Protein AF-A0A3N5QUJ2-F1 (afdb_monomer)

Mean predicted aligned error: 8.74 Å

pLDDT: mean 70.89, std 12.8, range [41.78, 89.0]

Solvent-accessible surface area (backbone atoms only — not comparable to full-atom values): 10567 Å² total; per-residue (Å²): 134,86,57,70,63,61,50,53,56,50,54,52,34,60,76,68,74,50,72,75,65,28,32,39,37,35,41,40,32,63,37,28,50,42,21,40,53,51,49,57,57,47,56,78,76,40,79,25,37,35,36,42,44,74,93,35,32,51,89,86,62,49,68,69,56,41,51,50,49,36,22,58,57,32,74,45,88,68,77,76,56,92,43,52,41,79,44,37,40,71,60,64,76,49,67,79,82,57,82,82,39,26,31,37,42,32,22,60,82,52,45,74,81,37,80,53,64,90,75,72,62,62,60,70,22,42,36,36,39,50,45,78,37,42,86,91,72,51,70,89,60,56,57,47,66,57,52,49,60,71,33,86,57,39,43,81,62,41,81,41,85,40,55,59,73,63,31,59,66,60,42,27,70,81,52,99,68,59,73,43,32,33,38,37,37,34,31,30,84

Foldseek 3Di:
DAAPVVVVLVVLCVVVVADLQEEEEEAADCLAQLVVSVQVNVVVPWQAEEEADVVQADPPDDFVNVQVSSQVSHVHPDGRDPRYGYDYNVNVVCLVVPPRTSYYYHYNVCVVVVVPPVPSDDARHKYKHKDFDQVPDDPPCVCVLVVQVPDPQKPPWDKDKDAVVSVVSVDNPDDVRTGTIMMIIIHGD

Secondary structure (DSSP, 8-state):
---HHHHHHHHHHHHTT--TTSEEEE---TTSHHHHHHHHHHHTT-S-EEEE-GGG--TT--HHHHHHHHHHHHT--PPPPTTEEEEPTTGGG-GGGG---SEEEE-GGGGGGGTTHHHHSPSSEEEEEEEEE-TTT-TTTTTHHHHHHH-TTEEEEEEEEEPHHHHHHH-TT--TT--EEEEEEEEE-

Nearest PDB structures (foldseek):
  6y32-assembly1_B  TM=3.687E-01  e=1.030E-01  Homo sapiens
  2zpa-assembly2_B  TM=3.411E-01  e=2.686E-01  Escherichia coli K-12
  6ef2-assembly1_K  TM=2.348E-01  e=7.946E+00  Saccharomyces cerevisiae S288C

Sequence (189 aa):
MRTKLLRIITEWSQKHSLHPKKCYLLGGLPHKQPGWNVILDLSSFYKKIRLVDYNLGLPNQNRNEAEQLLQCFAGTNEPLPSNVRPLLGHELKEFDAFMNADIYIIAPNWLTLFDDIKYQFKSDCNIFIVSELIKGSNERYSGLYDSLKTNSGYDNVTLYSINPTDAAELSFYFSSIFNEVNLICAYKK

Radius of gyration: 15.77 Å; Cα contacts (8 Å, |Δi|>4): 330; chains: 1; bounding box: 40×37×36 Å

Structure (mmCIF, N/CA/C/O backbone):
data_AF-A0A3N5QUJ2-F1
#
_entry.id   AF-A0A3N5QUJ2-F1
#
loop_
_atom_site.group_PDB
_atom_site.id
_atom_site.type_symbol
_atom_site.label_atom_id
_atom_site.label_alt_id
_atom_site.label_comp_id
_atom_site.label_asym_id
_atom_site.label_entity_id
_atom_site.label_seq_id
_atom_site.pdbx_PDB_ins_code
_atom_site.Cartn_x
_atom_site.Cartn_y
_atom_site.Cartn_z
_atom_site.occupancy
_atom_site.B_iso_or_equiv
_atom_site.auth_seq_id
_atom_site.auth_comp_id
_atom_site.auth_asym_id
_atom_site.auth_atom_id
_atom_site.pdbx_PDB_model_num
ATOM 1 N N . MET A 1 1 ? 10.831 16.324 1.946 1.00 49.38 1 MET A N 1
ATOM 2 C CA . MET A 1 1 ? 9.476 16.814 2.293 1.00 49.38 1 MET A CA 1
ATOM 3 C C . MET A 1 1 ? 8.614 15.574 2.472 1.00 49.38 1 MET A C 1
ATOM 5 O O . MET A 1 1 ? 8.722 14.713 1.616 1.00 49.38 1 MET A O 1
ATOM 9 N N . ARG A 1 2 ? 7.878 15.411 3.582 1.00 59.25 2 ARG A N 1
ATOM 10 C CA . ARG A 1 2 ? 7.087 14.184 3.824 1.00 59.25 2 ARG A CA 1
ATOM 11 C C . ARG A 1 2 ? 5.855 14.158 2.915 1.00 59.25 2 ARG A C 1
ATOM 13 O O . ARG A 1 2 ? 5.179 15.179 2.805 1.00 59.25 2 ARG A O 1
ATOM 20 N N . THR A 1 3 ? 5.539 13.005 2.343 1.00 69.00 3 THR A N 1
ATOM 21 C CA . THR A 1 3 ? 4.315 12.759 1.574 1.00 69.00 3 THR A CA 1
ATOM 22 C C . THR A 1 3 ? 3.080 12.881 2.459 1.00 69.00 3 THR A C 1
ATOM 24 O O . THR A 1 3 ? 3.070 12.539 3.650 1.00 69.00 3 THR A O 1
ATOM 27 N N . LYS A 1 4 ? 1.985 13.350 1.858 1.00 71.94 4 LYS A N 1
ATOM 28 C CA . LYS A 1 4 ? 0.699 13.492 2.544 1.00 71.94 4 LYS A CA 1
ATOM 29 C C . LYS A 1 4 ? 0.120 12.144 3.003 1.00 71.94 4 LYS A C 1
ATOM 31 O O . LYS A 1 4 ? -0.543 12.108 4.039 1.00 71.94 4 LYS A O 1
ATOM 36 N N . LEU A 1 5 ? 0.431 11.041 2.303 1.00 73.31 5 LEU A N 1
ATOM 37 C CA . LEU A 1 5 ? -0.027 9.683 2.636 1.00 73.31 5 LEU A CA 1
ATOM 38 C C . LEU A 1 5 ? 0.459 9.272 4.014 1.00 73.31 5 LEU A C 1
ATOM 40 O O . LEU A 1 5 ? -0.323 8.858 4.867 1.00 73.31 5 LEU A O 1
ATOM 44 N N . LEU A 1 6 ? 1.768 9.426 4.223 1.00 73.94 6 LEU A N 1
ATOM 45 C CA . LEU A 1 6 ? 2.432 9.041 5.454 1.00 73.94 6 LEU A CA 1
ATOM 46 C C . LEU A 1 6 ? 1.837 9.801 6.637 1.00 73.94 6 LEU A C 1
ATOM 48 O O . LEU A 1 6 ? 1.613 9.212 7.695 1.00 73.94 6 LEU A O 1
ATOM 52 N N . ARG A 1 7 ? 1.539 11.093 6.450 1.00 78.00 7 ARG A N 1
ATOM 53 C CA . ARG A 1 7 ? 0.902 11.914 7.481 1.00 78.00 7 ARG A CA 1
ATOM 54 C C . ARG A 1 7 ? -0.468 11.358 7.869 1.00 78.00 7 ARG A C 1
ATOM 56 O O . ARG A 1 7 ? -0.686 11.113 9.050 1.00 78.00 7 ARG A O 1
ATOM 63 N N . ILE A 1 8 ? -1.341 11.088 6.895 1.00 76.50 8 ILE A N 1
ATOM 64 C CA . ILE A 1 8 ? -2.694 10.565 7.157 1.00 76.50 8 ILE A CA 1
ATOM 65 C C . ILE A 1 8 ? -2.634 9.188 7.837 1.00 76.50 8 ILE A C 1
ATOM 67 O O . ILE A 1 8 ? -3.316 8.968 8.837 1.00 76.50 8 ILE A O 1
ATOM 71 N N . ILE A 1 9 ? -1.780 8.282 7.344 1.00 78.12 9 ILE A N 1
ATOM 72 C CA . ILE A 1 9 ? -1.569 6.944 7.928 1.00 78.12 9 ILE A CA 1
ATOM 73 C C . ILE A 1 9 ? -1.117 7.049 9.389 1.00 78.12 9 ILE A C 1
ATOM 75 O O . ILE A 1 9 ? -1.624 6.335 10.260 1.00 78.12 9 ILE A O 1
ATOM 79 N N . THR A 1 10 ? -0.170 7.948 9.661 1.00 76.50 10 THR A N 1
ATOM 80 C CA . THR A 1 10 ? 0.396 8.145 11.001 1.00 76.50 10 THR A CA 1
ATOM 81 C C . THR A 1 10 ? -0.641 8.730 11.956 1.00 76.50 10 THR A C 1
ATOM 83 O O . THR A 1 10 ? -0.856 8.174 13.032 1.00 76.50 10 THR A O 1
ATOM 86 N N . GLU A 1 11 ? -1.318 9.809 11.554 1.00 82.75 11 GLU A N 1
ATOM 87 C CA . GLU A 1 11 ? -2.341 10.486 12.361 1.00 82.75 11 GLU A CA 1
ATOM 88 C C . GLU A 1 11 ? -3.517 9.556 12.678 1.00 82.75 11 GLU A C 1
ATOM 90 O O . GLU A 1 11 ? -3.958 9.485 13.827 1.00 82.75 11 GLU A O 1
ATOM 95 N N . TRP A 1 12 ? -3.996 8.791 11.690 1.00 84.88 12 TRP A N 1
ATOM 96 C CA . TRP A 1 12 ? -5.072 7.825 11.905 1.00 84.88 12 TRP A CA 1
ATOM 97 C C . TRP A 1 12 ? -4.645 6.712 12.870 1.00 84.88 12 TRP A C 1
ATOM 99 O O . TRP A 1 12 ? -5.346 6.442 13.845 1.00 84.88 12 TRP A O 1
ATOM 109 N N . SER A 1 13 ? -3.462 6.118 12.668 1.00 78.69 13 SER A N 1
ATOM 110 C CA . SER A 1 13 ? -2.962 5.047 13.548 1.00 78.69 13 SER A CA 1
ATOM 111 C C . SER A 1 13 ? -2.823 5.517 15.002 1.00 78.69 13 SER A C 1
ATOM 113 O O . SER A 1 13 ? -3.205 4.799 15.927 1.00 78.69 13 SER A O 1
ATOM 115 N N . GLN A 1 14 ? -2.330 6.746 15.206 1.00 81.69 14 GLN A N 1
ATOM 116 C CA . GLN A 1 14 ? -2.198 7.365 16.529 1.00 81.69 14 GLN A CA 1
ATOM 117 C C . GLN A 1 14 ? -3.557 7.641 17.179 1.00 81.69 14 GLN A C 1
ATOM 119 O O . GLN A 1 14 ? -3.756 7.294 18.343 1.00 81.69 14 GLN A O 1
ATOM 124 N N . LYS A 1 15 ? -4.506 8.217 16.430 1.00 84.62 15 LYS A N 1
ATOM 125 C CA . LYS A 1 15 ? -5.855 8.539 16.924 1.00 84.62 15 LYS A CA 1
ATOM 126 C C . LYS A 1 15 ? -6.576 7.315 17.491 1.00 84.62 15 LYS A C 1
ATOM 128 O O . LYS A 1 15 ? -7.292 7.434 18.481 1.00 84.62 15 LYS A O 1
ATOM 133 N N . HIS A 1 16 ? -6.390 6.152 16.874 1.00 80.69 16 HIS A N 1
ATOM 134 C CA . HIS A 1 16 ? -7.071 4.918 17.268 1.00 80.69 16 HIS A CA 1
ATOM 135 C C . HIS A 1 16 ? -6.256 4.045 18.238 1.00 80.69 16 HIS A C 1
ATOM 137 O O . HIS A 1 16 ? -6.689 2.945 18.566 1.00 80.69 16 HIS A O 1
ATOM 143 N N . SER A 1 17 ? -5.105 4.529 18.730 1.00 69.88 17 SER A N 1
ATOM 144 C CA . SER A 1 17 ? -4.198 3.777 19.619 1.00 69.88 17 SER A CA 1
ATOM 145 C C . SER A 1 17 ? -3.785 2.406 19.057 1.00 69.88 17 SER A C 1
ATOM 147 O O . SER A 1 17 ? -3.496 1.475 19.809 1.00 69.88 17 SER A O 1
ATOM 149 N N . LEU A 1 18 ? -3.758 2.270 17.728 1.00 70.44 18 LEU A N 1
ATOM 150 C CA . LEU A 1 18 ? -3.448 1.015 17.051 1.00 70.44 18 LEU A CA 1
ATOM 151 C C . LEU A 1 18 ? -1.938 0.903 16.854 1.00 70.44 18 LEU A C 1
ATOM 153 O O . LEU A 1 18 ? -1.280 1.834 16.383 1.00 70.44 18 LEU A O 1
ATOM 157 N N . HIS A 1 19 ? -1.366 -0.246 17.211 1.00 58.50 19 HIS A N 1
ATOM 158 C CA . HIS A 1 19 ? 0.073 -0.446 17.108 1.00 58.50 19 HIS A CA 1
ATOM 159 C C . HIS A 1 19 ? 0.462 -0.670 15.633 1.00 58.50 19 HIS A C 1
ATOM 161 O O . HIS A 1 19 ? -0.032 -1.613 15.018 1.00 58.50 19 HIS A O 1
ATOM 167 N N . PRO A 1 20 ? 1.406 0.096 15.053 1.00 57.69 20 PRO A N 1
ATOM 168 C CA . PRO A 1 20 ? 1.771 -0.004 13.631 1.00 57.69 20 PRO A CA 1
ATOM 169 C C . PRO A 1 20 ? 2.548 -1.281 13.250 1.00 57.69 20 PRO A C 1
ATOM 171 O O . PRO A 1 20 ? 3.205 -1.311 12.217 1.00 57.69 20 PRO A O 1
ATOM 174 N N . LYS A 1 21 ? 2.537 -2.336 14.080 1.00 61.19 21 LYS A N 1
ATOM 175 C CA . LYS A 1 21 ? 3.405 -3.515 13.896 1.00 61.19 21 LYS A CA 1
ATOM 176 C C . LYS A 1 21 ? 3.077 -4.326 12.645 1.00 61.19 21 LYS A C 1
ATOM 178 O O . LYS A 1 21 ? 3.948 -5.055 12.190 1.00 61.19 21 LYS A O 1
ATOM 183 N N . LYS A 1 22 ? 1.848 -4.243 12.128 1.00 71.19 22 LYS A N 1
ATOM 184 C CA . LYS A 1 22 ? 1.450 -4.870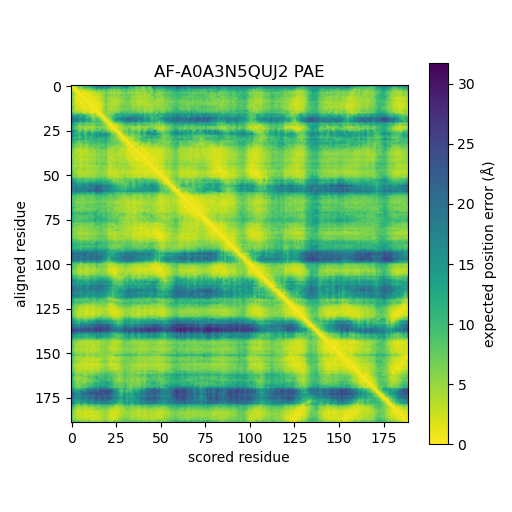 10.865 1.00 71.19 22 LYS A CA 1
ATOM 185 C C . LYS A 1 22 ? 0.509 -3.944 10.120 1.00 71.19 22 LYS A C 1
ATOM 187 O O . LYS A 1 22 ? -0.577 -3.624 10.601 1.00 71.19 22 LYS A O 1
ATOM 192 N N . CYS A 1 23 ? 0.957 -3.515 8.955 1.00 76.94 23 CYS A N 1
ATOM 193 C CA . CYS A 1 23 ? 0.266 -2.575 8.103 1.00 76.94 23 CYS A CA 1
ATOM 194 C C . CYS A 1 23 ? 0.160 -3.153 6.690 1.00 76.94 23 CYS A C 1
ATOM 196 O O . CYS A 1 23 ? 1.134 -3.671 6.143 1.00 76.94 23 CYS A O 1
ATOM 198 N N . TYR A 1 24 ? -1.013 -3.053 6.086 1.00 74.56 24 TYR A N 1
ATOM 199 C CA . TYR A 1 24 ? -1.189 -3.298 4.665 1.00 74.56 24 TYR A CA 1
ATOM 200 C C . TYR A 1 24 ? -1.557 -1.980 4.004 1.00 74.56 24 TYR A C 1
ATOM 202 O O . TYR A 1 24 ? -2.611 -1.422 4.286 1.00 74.56 24 TYR A O 1
ATOM 210 N N . LEU A 1 25 ? -0.690 -1.488 3.130 1.00 76.75 25 LEU A N 1
ATOM 211 C CA . LEU A 1 25 ? -0.984 -0.403 2.213 1.00 76.75 25 LEU A CA 1
ATOM 212 C C . LEU A 1 25 ? -1.305 -1.018 0.854 1.00 76.75 25 LEU A C 1
ATOM 214 O O . LEU A 1 25 ? -0.421 -1.481 0.137 1.00 76.75 25 LEU A O 1
ATOM 218 N N . LEU A 1 26 ? -2.587 -1.062 0.526 1.00 69.94 26 LEU A N 1
ATOM 219 C CA . LEU A 1 26 ? -3.089 -1.499 -0.762 1.00 69.94 26 LEU A CA 1
ATOM 220 C C . LEU A 1 26 ? -3.386 -0.273 -1.586 1.00 69.94 26 LEU A C 1
ATOM 222 O O . LEU A 1 26 ? -4.059 0.642 -1.125 1.00 69.94 26 LEU A O 1
ATOM 226 N N . GLY A 1 27 ? -2.902 -0.268 -2.810 1.00 62.97 27 GLY A N 1
ATOM 227 C CA . GLY A 1 27 ? -2.953 0.930 -3.613 1.00 62.97 27 GLY A CA 1
ATOM 228 C C . GLY A 1 27 ? -1.553 1.302 -4.021 1.00 62.97 27 GLY A C 1
ATOM 229 O O . GLY A 1 27 ? -0.678 1.555 -3.198 1.00 62.97 27 GLY A O 1
ATOM 230 N N . GLY A 1 28 ? -1.375 1.305 -5.330 1.00 57.66 28 GLY A N 1
ATOM 231 C CA . GLY A 1 28 ? -0.237 1.899 -5.964 1.00 57.66 28 GLY A CA 1
ATOM 232 C C . GLY A 1 28 ? 0.540 1.084 -6.993 1.00 57.66 28 GLY A C 1
ATOM 233 O O . GLY A 1 28 ? 0.487 -0.132 -7.012 1.00 57.66 28 GLY A O 1
ATOM 234 N N . LEU A 1 29 ? 1.295 1.753 -7.859 1.00 61.44 29 LEU A N 1
ATOM 235 C CA . LEU A 1 29 ? 2.363 1.176 -8.665 1.00 61.44 29 LEU A CA 1
ATOM 236 C C . LEU A 1 29 ? 3.695 1.548 -8.006 1.00 61.44 29 LEU A C 1
ATOM 238 O O . LEU A 1 29 ? 4.220 2.625 -8.296 1.00 61.44 29 LEU A O 1
ATOM 242 N N . PRO A 1 30 ? 4.245 0.722 -7.097 1.00 60.31 30 PRO A N 1
ATOM 243 C CA . PRO A 1 30 ? 5.501 1.026 -6.399 1.00 60.31 30 PRO A CA 1
ATOM 244 C C . PRO A 1 30 ? 6.665 1.308 -7.360 1.00 60.31 30 PRO A C 1
ATOM 246 O O . PRO A 1 30 ? 7.623 1.980 -6.997 1.00 60.31 30 PRO A O 1
ATOM 249 N N . HIS A 1 31 ? 6.543 0.846 -8.602 1.00 60.41 31 HIS A N 1
ATOM 250 C CA . HIS A 1 31 ? 7.465 1.094 -9.695 1.00 60.41 31 HIS A CA 1
ATOM 251 C C . HIS A 1 31 ? 7.310 2.468 -10.384 1.00 60.41 31 HIS A C 1
ATOM 253 O O . HIS A 1 31 ? 8.057 2.761 -11.301 1.00 60.41 31 HIS A O 1
ATOM 259 N N . LYS A 1 32 ? 6.356 3.331 -10.016 1.00 66.44 32 LYS A N 1
ATOM 260 C CA . LYS A 1 32 ? 6.246 4.711 -10.540 1.00 66.44 32 LYS A CA 1
ATOM 261 C C . LYS A 1 32 ? 6.893 5.703 -9.571 1.00 66.44 32 LYS A C 1
ATOM 263 O O . LYS A 1 32 ? 6.862 5.484 -8.366 1.00 66.44 32 LYS A O 1
ATOM 268 N N . GLN A 1 33 ? 7.408 6.831 -10.070 1.00 65.12 33 GLN A N 1
ATOM 269 C CA . GLN A 1 33 ? 8.141 7.822 -9.259 1.00 65.12 33 GLN A CA 1
ATOM 270 C C . GLN A 1 33 ? 7.395 8.309 -7.989 1.00 65.12 33 GLN A C 1
ATOM 272 O O . GLN A 1 33 ? 8.020 8.357 -6.929 1.00 65.12 33 GLN A O 1
ATOM 277 N N . PRO A 1 34 ? 6.074 8.597 -8.002 1.00 66.31 34 PRO A N 1
ATOM 278 C CA . PRO A 1 34 ? 5.348 8.922 -6.766 1.00 66.31 34 PRO A CA 1
ATOM 279 C C . PRO A 1 34 ? 5.327 7.757 -5.767 1.00 66.31 34 PRO A C 1
ATOM 281 O O . PRO A 1 34 ? 5.487 7.954 -4.564 1.00 66.31 34 PRO A O 1
ATOM 284 N N . GLY A 1 35 ? 5.204 6.528 -6.273 1.00 70.12 35 GLY A N 1
ATOM 285 C CA . GLY A 1 35 ? 5.279 5.321 -5.462 1.00 70.12 35 GLY A CA 1
ATOM 286 C C . GLY A 1 35 ? 6.651 5.088 -4.846 1.00 70.12 35 GLY A C 1
ATOM 287 O O . GLY A 1 35 ? 6.737 4.716 -3.678 1.00 70.12 35 GLY A O 1
ATOM 288 N N . TRP A 1 36 ? 7.714 5.398 -5.589 1.00 75.06 36 TRP A N 1
ATOM 289 C CA . TRP A 1 36 ? 9.082 5.397 -5.077 1.00 75.06 36 TRP A CA 1
ATOM 290 C C . TRP A 1 36 ? 9.245 6.351 -3.888 1.00 75.06 36 TRP A C 1
ATOM 292 O O . TRP A 1 36 ? 9.752 5.951 -2.843 1.00 75.06 36 TRP A O 1
ATOM 302 N N . ASN A 1 37 ? 8.729 7.579 -3.985 1.00 76.31 37 ASN A N 1
ATOM 303 C CA . ASN A 1 37 ? 8.787 8.545 -2.881 1.00 76.31 37 ASN A CA 1
ATOM 304 C C . ASN A 1 37 ? 8.035 8.058 -1.635 1.00 76.31 37 ASN A C 1
ATOM 306 O O . ASN A 1 37 ? 8.527 8.211 -0.518 1.00 76.31 37 ASN A O 1
ATOM 310 N N . VAL A 1 38 ? 6.872 7.422 -1.817 1.00 76.81 38 VAL A N 1
ATOM 311 C CA . VAL A 1 38 ? 6.123 6.791 -0.718 1.00 76.81 38 VAL A CA 1
ATOM 312 C C . VAL A 1 38 ? 6.943 5.672 -0.065 1.00 76.81 38 VAL A C 1
ATOM 314 O O . VAL A 1 38 ? 6.981 5.586 1.163 1.00 76.81 38 VAL A O 1
ATOM 317 N N . ILE A 1 39 ? 7.636 4.843 -0.853 1.00 80.31 39 ILE A N 1
ATOM 318 C CA . ILE A 1 39 ? 8.528 3.793 -0.333 1.00 80.31 39 ILE A CA 1
ATOM 319 C C . ILE A 1 39 ? 9.657 4.403 0.499 1.00 80.31 39 ILE A C 1
ATOM 321 O O . ILE A 1 39 ? 9.893 3.947 1.620 1.00 80.31 39 ILE A O 1
ATOM 325 N N . LEU A 1 40 ? 10.332 5.434 -0.019 1.00 81.00 40 LEU A N 1
ATOM 326 C CA . LEU A 1 40 ? 11.420 6.115 0.687 1.00 81.00 40 LEU A CA 1
ATOM 327 C C . LEU A 1 40 ? 10.937 6.707 2.016 1.00 81.00 40 LEU A C 1
ATOM 329 O O . LEU A 1 40 ? 11.546 6.471 3.061 1.00 81.00 40 LEU A O 1
ATOM 333 N N . ASP A 1 41 ? 9.801 7.394 2.005 1.00 79.62 41 ASP A N 1
ATOM 334 C CA . ASP A 1 41 ? 9.203 7.962 3.208 1.00 79.62 41 ASP A CA 1
ATOM 335 C C . ASP A 1 41 ? 8.844 6.891 4.243 1.00 79.62 41 ASP A C 1
ATOM 337 O O . ASP A 1 41 ? 9.204 7.012 5.419 1.00 79.62 41 ASP A O 1
ATOM 341 N N . LEU A 1 42 ? 8.184 5.809 3.818 1.00 81.06 42 LEU A N 1
ATOM 342 C CA . LEU A 1 42 ? 7.827 4.699 4.704 1.00 81.06 42 LEU A CA 1
ATOM 343 C C . LEU A 1 42 ? 9.072 3.990 5.251 1.00 81.06 42 LEU A C 1
ATOM 345 O O . LEU A 1 42 ? 9.066 3.560 6.407 1.00 81.06 42 LEU A O 1
ATOM 349 N N . SER A 1 43 ? 10.152 3.906 4.468 1.00 85.31 43 SER A N 1
ATOM 350 C CA . SER A 1 43 ? 11.412 3.270 4.881 1.00 85.31 43 SER A CA 1
ATOM 351 C C . SER A 1 43 ? 12.086 3.979 6.056 1.00 85.31 43 SER A C 1
ATOM 353 O O . SER A 1 43 ? 12.813 3.344 6.817 1.00 85.31 43 SER A O 1
ATOM 355 N N . SER A 1 44 ? 11.792 5.265 6.268 1.00 83.31 44 SER A N 1
ATOM 356 C CA . SER A 1 44 ? 12.263 6.001 7.446 1.00 83.31 44 SER A CA 1
ATOM 357 C C . SER A 1 44 ? 11.522 5.626 8.740 1.00 83.31 44 SER A C 1
ATOM 359 O O . SER A 1 44 ? 11.995 5.938 9.833 1.00 83.31 44 SER A O 1
ATOM 361 N N . PHE A 1 45 ? 10.367 4.959 8.632 1.00 77.75 45 PHE A N 1
ATOM 362 C CA . PHE A 1 45 ? 9.447 4.717 9.747 1.00 77.75 45 PHE A CA 1
ATOM 363 C C . PHE A 1 45 ? 9.276 3.231 10.085 1.00 77.75 45 PHE A C 1
ATOM 365 O O . PHE A 1 45 ? 9.137 2.864 11.252 1.00 77.75 45 PHE A O 1
ATOM 372 N N . TYR A 1 46 ? 9.310 2.367 9.071 1.00 82.50 46 TYR A N 1
ATOM 373 C CA . TYR A 1 46 ? 9.120 0.927 9.214 1.00 82.50 46 TYR A CA 1
ATOM 374 C C . TYR A 1 46 ? 10.452 0.187 9.076 1.00 82.50 46 TYR A C 1
ATOM 376 O O . TYR A 1 46 ? 11.247 0.470 8.183 1.00 82.50 46 TYR A O 1
ATOM 384 N N . LYS A 1 47 ? 10.714 -0.802 9.938 1.00 84.81 47 LYS A N 1
ATOM 385 C CA . LYS A 1 47 ? 11.981 -1.556 9.932 1.00 84.81 47 LYS A CA 1
ATOM 386 C C . LYS A 1 47 ? 11.994 -2.671 8.893 1.00 84.81 47 LYS A C 1
ATOM 388 O O . LYS A 1 47 ? 13.071 -3.135 8.526 1.00 84.81 47 LYS A O 1
ATOM 393 N N . LYS A 1 48 ? 10.823 -3.138 8.450 1.00 86.31 48 LYS A N 1
ATOM 394 C CA . LYS A 1 48 ? 10.684 -4.193 7.436 1.00 86.31 48 LYS A CA 1
ATOM 395 C C . LYS A 1 48 ? 9.526 -3.893 6.488 1.00 86.31 48 LYS A C 1
ATOM 397 O O . LYS A 1 48 ? 8.365 -4.033 6.868 1.00 86.31 48 LYS A O 1
ATOM 402 N N . ILE A 1 49 ? 9.854 -3.549 5.246 1.00 85.19 49 ILE A N 1
ATOM 403 C CA . ILE A 1 49 ? 8.900 -3.241 4.173 1.00 85.19 49 ILE A CA 1
ATOM 404 C C . ILE A 1 49 ? 8.936 -4.351 3.122 1.00 85.19 49 ILE A C 1
ATOM 406 O O . 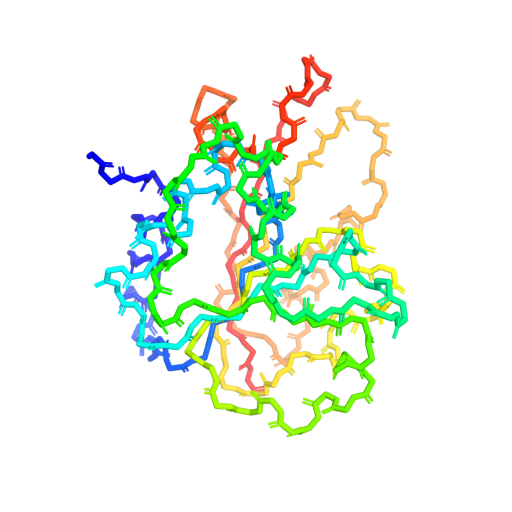ILE A 1 49 ? 10.013 -4.829 2.742 1.00 85.19 49 ILE A O 1
ATOM 410 N N . ARG A 1 50 ? 7.763 -4.778 2.649 1.00 84.19 50 ARG A N 1
ATOM 411 C CA . ARG A 1 50 ? 7.624 -5.720 1.530 1.00 84.19 50 ARG A CA 1
ATOM 412 C C . ARG A 1 50 ? 6.819 -5.098 0.402 1.00 84.19 50 ARG A C 1
ATOM 414 O O . ARG A 1 50 ? 5.725 -4.599 0.644 1.00 84.19 50 ARG A O 1
ATOM 421 N N . LEU A 1 51 ? 7.366 -5.135 -0.809 1.00 82.06 51 LEU A N 1
ATOM 422 C CA . LEU A 1 51 ? 6.692 -4.647 -2.013 1.00 82.06 51 LEU A CA 1
ATOM 423 C C . LEU A 1 51 ? 6.117 -5.836 -2.775 1.00 82.06 51 LEU A C 1
ATOM 425 O O . LEU A 1 51 ? 6.844 -6.784 -3.061 1.00 82.06 51 LEU A O 1
ATOM 429 N N . VAL A 1 52 ? 4.833 -5.782 -3.105 1.00 77.56 52 VAL A N 1
ATOM 430 C CA . VAL A 1 52 ? 4.140 -6.800 -3.900 1.00 77.56 52 VAL A CA 1
ATOM 431 C C . VAL A 1 52 ? 3.668 -6.145 -5.188 1.00 77.56 52 VAL A C 1
ATOM 433 O O . VAL A 1 52 ? 2.735 -5.344 -5.173 1.00 77.56 52 VAL A O 1
ATOM 436 N N . ASP A 1 53 ? 4.331 -6.466 -6.297 1.00 74.44 53 ASP A N 1
ATOM 437 C CA . ASP A 1 53 ? 4.043 -5.903 -7.616 1.00 74.44 53 ASP A CA 1
ATOM 438 C C . ASP A 1 53 ? 4.129 -6.992 -8.688 1.00 74.44 53 ASP A C 1
ATOM 440 O O . ASP A 1 53 ? 4.995 -7.863 -8.657 1.00 74.44 53 ASP A O 1
ATOM 444 N N . TYR A 1 54 ? 3.171 -6.993 -9.615 1.00 64.94 54 TYR A N 1
ATOM 445 C CA . TYR A 1 54 ? 2.989 -8.070 -10.592 1.00 64.94 54 TYR A CA 1
ATOM 446 C C . TYR A 1 54 ? 4.131 -8.089 -11.600 1.00 64.94 54 TYR A C 1
ATOM 448 O O . TYR A 1 54 ? 4.531 -9.152 -12.070 1.00 64.94 54 TYR A O 1
ATOM 456 N N . ASN A 1 55 ? 4.716 -6.919 -11.864 1.00 65.56 55 ASN A N 1
ATOM 457 C CA . ASN A 1 55 ? 5.872 -6.784 -12.744 1.00 65.56 55 ASN A CA 1
ATOM 458 C C . ASN A 1 55 ? 7.147 -7.409 -12.151 1.00 65.56 55 ASN A C 1
ATOM 460 O O . ASN A 1 55 ? 8.140 -7.549 -12.858 1.00 65.56 55 ASN A O 1
ATOM 464 N N . LEU A 1 56 ? 7.121 -7.805 -10.873 1.00 65.25 56 LEU A N 1
ATOM 465 C CA . LEU A 1 56 ? 8.205 -8.516 -10.180 1.00 65.25 56 LEU A CA 1
ATOM 466 C C . LEU A 1 56 ? 7.937 -10.034 -10.118 1.00 65.25 56 LEU A C 1
ATOM 468 O O . LEU A 1 56 ? 8.610 -10.787 -9.415 1.00 65.25 56 LEU A O 1
ATOM 472 N N . GLY A 1 57 ? 6.901 -10.480 -10.835 1.00 55.69 57 GLY A N 1
ATOM 473 C CA . GLY A 1 57 ? 6.330 -11.817 -10.785 1.00 55.69 57 GLY A CA 1
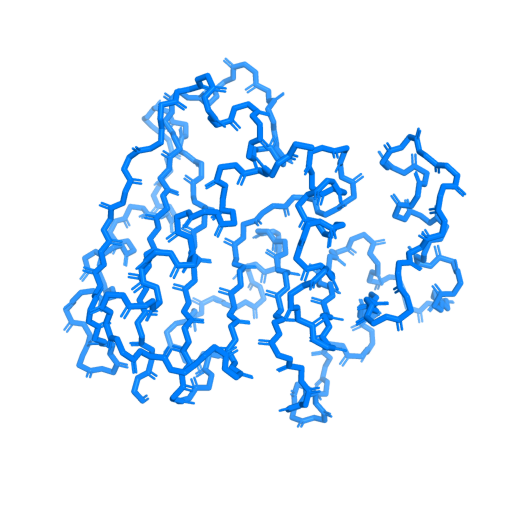ATOM 474 C C . GLY A 1 57 ? 6.939 -12.842 -11.740 1.00 55.69 57 GLY A C 1
ATOM 475 O O . GLY A 1 57 ? 6.417 -13.956 -11.817 1.00 55.69 57 GLY A O 1
ATOM 476 N N . LEU A 1 58 ? 7.985 -12.500 -12.500 1.00 63.59 58 LEU A N 1
ATOM 477 C CA . LEU A 1 58 ? 8.479 -13.397 -13.543 1.00 63.59 58 LEU A CA 1
ATOM 478 C C . LEU A 1 58 ? 9.152 -14.640 -12.916 1.00 63.59 58 LEU A C 1
ATOM 480 O O . LEU A 1 58 ? 9.971 -14.498 -12.009 1.00 63.59 58 LEU A O 1
ATOM 484 N N . PRO A 1 59 ? 8.845 -15.869 -13.384 1.00 55.47 59 PRO A N 1
ATOM 485 C CA . PRO A 1 59 ? 9.268 -17.115 -12.730 1.00 55.47 5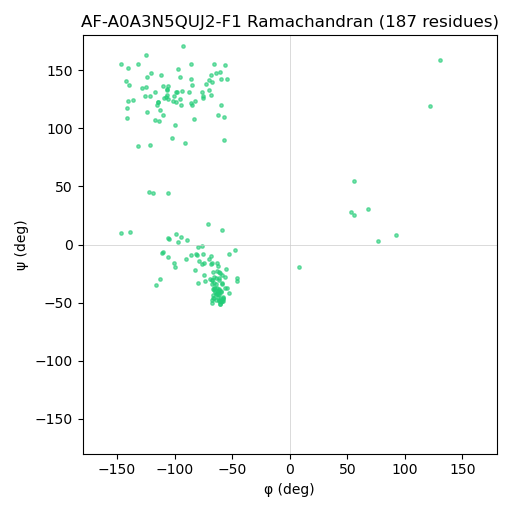9 PRO A CA 1
ATOM 486 C C . PRO A 1 59 ? 10.781 -17.273 -12.517 1.00 55.47 59 PRO A C 1
ATOM 488 O O . PRO A 1 59 ? 11.190 -17.945 -11.577 1.00 55.47 59 PRO A O 1
ATOM 491 N N . ASN A 1 60 ? 11.596 -16.644 -13.367 1.00 62.59 60 ASN A N 1
ATOM 492 C CA . ASN A 1 60 ? 13.059 -16.750 -13.349 1.00 62.59 60 ASN A CA 1
ATOM 493 C C . ASN A 1 60 ? 13.756 -15.507 -12.781 1.00 62.59 60 ASN A C 1
ATOM 495 O O . ASN A 1 60 ? 14.979 -15.422 -12.825 1.00 62.59 60 ASN A O 1
ATOM 499 N N . GLN A 1 61 ? 12.989 -14.536 -12.292 1.00 73.19 61 GLN A N 1
ATOM 500 C CA . GLN A 1 61 ? 13.526 -13.267 -11.834 1.00 73.19 61 GLN A CA 1
ATOM 501 C C . GLN A 1 61 ? 14.180 -13.429 -10.465 1.00 73.19 61 GLN A C 1
ATOM 503 O O . GLN A 1 61 ? 13.576 -13.988 -9.545 1.00 73.19 61 GLN A O 1
ATOM 508 N N . ASN A 1 62 ? 15.403 -12.927 -10.317 1.00 81.81 62 ASN A N 1
ATOM 509 C CA . ASN A 1 62 ? 16.055 -12.822 -9.015 1.00 81.81 62 ASN A CA 1
ATOM 510 C C . ASN A 1 62 ? 15.802 -11.446 -8.373 1.00 81.81 62 ASN A C 1
ATOM 512 O O . ASN A 1 62 ? 15.259 -10.526 -8.984 1.00 81.81 62 ASN A O 1
ATOM 516 N N . ARG A 1 63 ? 16.185 -11.293 -7.101 1.00 79.94 63 ARG A N 1
ATOM 517 C CA . ARG A 1 63 ? 15.914 -10.050 -6.360 1.00 79.94 63 ARG A CA 1
ATOM 518 C C . ARG A 1 63 ? 16.616 -8.838 -6.960 1.00 79.94 63 ARG A C 1
ATOM 520 O O . ARG A 1 63 ? 15.983 -7.800 -7.071 1.00 79.94 63 ARG A O 1
ATOM 527 N N . ASN A 1 64 ? 17.870 -8.973 -7.386 1.00 83.69 64 ASN A N 1
ATOM 528 C CA . ASN A 1 64 ? 18.612 -7.858 -7.976 1.00 83.69 64 ASN A CA 1
ATOM 529 C C . ASN A 1 64 ? 17.920 -7.363 -9.254 1.00 83.69 64 ASN A C 1
ATOM 531 O O . ASN A 1 64 ? 17.808 -6.161 -9.468 1.00 83.69 64 ASN A O 1
ATOM 535 N N . GLU A 1 65 ? 17.394 -8.279 -10.068 1.00 83.69 65 GLU A N 1
ATOM 536 C CA . GLU A 1 65 ? 16.618 -7.940 -11.266 1.00 83.69 65 GLU A CA 1
ATOM 537 C C . GLU A 1 65 ? 15.292 -7.251 -10.919 1.00 83.69 65 GLU A C 1
ATOM 539 O O . GLU A 1 65 ? 14.881 -6.318 -11.602 1.00 83.69 65 GLU A O 1
ATOM 544 N N . ALA A 1 66 ? 14.614 -7.671 -9.846 1.00 81.44 66 ALA A N 1
ATOM 545 C CA . ALA A 1 66 ? 13.417 -6.991 -9.346 1.00 81.44 66 ALA A CA 1
ATOM 546 C C . ALA A 1 66 ? 13.701 -5.573 -8.841 1.00 81.44 66 ALA A C 1
ATOM 548 O O . ALA A 1 66 ? 12.933 -4.655 -9.129 1.00 81.44 66 ALA A O 1
ATOM 549 N N . GLU A 1 67 ? 14.813 -5.373 -8.137 1.00 82.94 67 GLU A N 1
ATOM 550 C CA . GLU A 1 67 ? 15.245 -4.049 -7.686 1.00 82.94 67 GLU A CA 1
ATOM 551 C C . GLU A 1 67 ? 15.603 -3.141 -8.865 1.00 82.94 67 GLU A C 1
ATOM 553 O O . GLU A 1 67 ? 15.114 -2.014 -8.937 1.00 82.94 67 GLU A O 1
ATOM 558 N N . GLN A 1 68 ? 16.365 -3.649 -9.836 1.00 82.06 68 GLN A N 1
ATOM 559 C CA . GLN A 1 68 ? 16.707 -2.913 -11.056 1.00 82.06 68 GLN A CA 1
ATOM 560 C C . GLN A 1 68 ? 15.471 -2.542 -11.877 1.00 82.06 68 GLN A C 1
ATOM 562 O O . GLN A 1 68 ? 15.397 -1.441 -12.419 1.00 82.06 68 GLN A O 1
ATOM 567 N N . LEU A 1 69 ? 14.476 -3.429 -11.955 1.00 78.69 69 LEU A N 1
ATOM 568 C CA . LEU A 1 69 ? 13.219 -3.128 -12.635 1.00 78.69 69 LEU A CA 1
ATOM 569 C C . LEU A 1 69 ? 12.434 -2.034 -11.907 1.00 78.69 69 LEU A C 1
ATOM 571 O O . LEU A 1 69 ? 11.967 -1.100 -12.556 1.00 78.69 69 LEU A O 1
ATOM 575 N N . LEU A 1 70 ? 12.341 -2.092 -10.574 1.00 77.69 70 LEU A N 1
ATOM 576 C CA . LEU A 1 70 ? 11.717 -1.030 -9.776 1.00 77.69 70 LEU A CA 1
ATOM 577 C C . LEU A 1 70 ? 12.390 0.329 -10.000 1.00 77.69 70 LEU A C 1
ATOM 579 O O . LEU A 1 70 ? 11.699 1.315 -10.244 1.00 77.69 70 LEU A O 1
ATOM 583 N N . GLN A 1 71 ? 13.721 0.363 -9.965 1.00 77.25 71 GLN A N 1
ATOM 584 C CA . GLN A 1 71 ? 14.530 1.553 -10.237 1.00 77.25 71 GLN A CA 1
ATOM 585 C C . GLN A 1 71 ? 14.296 2.102 -11.648 1.00 77.25 71 GLN A C 1
ATOM 587 O O . GLN A 1 71 ? 14.001 3.286 -11.823 1.00 77.25 71 GLN A O 1
ATOM 592 N N . CYS A 1 72 ? 14.360 1.222 -12.652 1.00 77.06 72 CYS A N 1
ATOM 593 C CA . CYS A 1 72 ? 14.164 1.565 -14.056 1.00 77.06 72 CYS A CA 1
ATOM 594 C C . CYS A 1 72 ? 12.788 2.194 -14.289 1.00 77.06 72 CYS A C 1
ATOM 596 O O . CYS A 1 72 ? 12.684 3.266 -14.887 1.00 77.06 72 CYS A O 1
ATOM 598 N N . PHE A 1 73 ? 11.731 1.575 -13.764 1.00 71.62 73 PHE A N 1
ATOM 599 C CA . PHE A 1 73 ? 10.379 2.106 -13.888 1.00 71.62 73 PHE A CA 1
ATOM 600 C C . PHE A 1 73 ? 10.178 3.417 -13.117 1.00 71.62 73 PHE A C 1
ATOM 602 O O . PHE A 1 73 ? 9.428 4.285 -13.575 1.00 71.62 73 PHE A O 1
ATOM 609 N N . ALA A 1 74 ? 10.853 3.577 -11.975 1.00 70.69 74 ALA A N 1
ATOM 610 C CA . ALA A 1 74 ? 10.816 4.802 -11.187 1.00 70.69 74 ALA A CA 1
ATOM 611 C C . ALA A 1 74 ? 11.654 5.933 -11.812 1.00 70.69 74 ALA A C 1
ATOM 613 O O . ALA A 1 74 ? 11.562 7.073 -11.356 1.00 70.69 74 ALA A O 1
ATOM 614 N N . GLY A 1 75 ? 12.437 5.643 -12.859 1.00 75.88 75 GLY A N 1
ATOM 615 C CA . GLY A 1 75 ? 13.311 6.613 -13.516 1.00 75.88 75 GLY A CA 1
ATOM 616 C C . GLY A 1 75 ? 14.470 7.062 -12.625 1.00 75.88 75 GLY A C 1
ATOM 617 O O . GLY A 1 75 ? 14.904 8.208 -12.719 1.00 75.88 75 GLY A O 1
ATOM 618 N N . THR A 1 76 ? 14.943 6.186 -11.735 1.00 77.38 76 THR A N 1
ATOM 619 C CA . THR A 1 76 ? 16.003 6.479 -10.763 1.00 77.38 76 THR A CA 1
ATOM 620 C C . THR A 1 76 ? 17.074 5.393 -10.767 1.00 77.38 76 THR A C 1
ATOM 622 O O . THR A 1 76 ? 16.805 4.249 -11.114 1.00 77.38 76 THR A O 1
ATOM 625 N N . ASN A 1 77 ? 18.287 5.753 -10.349 1.00 80.00 77 ASN A N 1
ATOM 626 C CA . ASN A 1 77 ? 19.384 4.813 -10.095 1.00 80.00 77 ASN A CA 1
ATOM 627 C C . ASN A 1 77 ? 19.629 4.611 -8.590 1.00 80.00 77 ASN A C 1
ATOM 629 O O . ASN A 1 77 ? 20.605 3.971 -8.197 1.00 80.00 77 ASN A O 1
ATOM 633 N N . GLU A 1 78 ? 18.787 5.196 -7.736 1.00 83.12 78 GLU A N 1
ATOM 634 C CA . GLU A 1 78 ? 18.928 5.077 -6.288 1.00 83.12 78 GLU A CA 1
ATOM 635 C C . GLU A 1 78 ? 18.630 3.641 -5.834 1.00 83.12 78 GLU A C 1
ATOM 637 O O . GLU A 1 78 ? 17.592 3.089 -6.209 1.00 83.12 78 GLU A O 1
ATOM 642 N N . PRO A 1 79 ? 19.509 2.999 -5.041 1.00 83.69 79 PRO A N 1
ATOM 643 C CA . PRO A 1 79 ? 19.231 1.685 -4.469 1.00 83.69 79 PRO A CA 1
ATOM 644 C C . PRO A 1 79 ? 17.993 1.728 -3.579 1.00 83.69 79 PRO A C 1
ATOM 646 O O . PRO A 1 79 ? 17.723 2.732 -2.916 1.00 83.69 79 PRO A O 1
ATOM 649 N N . LEU A 1 80 ? 17.263 0.611 -3.523 1.00 84.62 80 LEU A N 1
ATOM 650 C CA . LEU A 1 80 ? 16.232 0.462 -2.507 1.00 84.62 80 LEU A CA 1
ATOM 651 C C . LEU A 1 80 ? 16.867 0.554 -1.110 1.00 84.62 80 LEU A C 1
ATOM 653 O O . LEU A 1 80 ? 17.961 0.026 -0.885 1.00 84.62 80 LEU A O 1
ATOM 657 N N . PRO A 1 81 ? 16.177 1.181 -0.144 1.00 88.56 81 PRO A N 1
ATOM 658 C CA . PRO A 1 81 ? 16.576 1.110 1.253 1.00 88.56 81 PRO A CA 1
ATOM 659 C C . PRO A 1 81 ? 16.701 -0.349 1.718 1.00 88.56 81 PRO A C 1
ATOM 661 O O . PRO A 1 81 ? 15.882 -1.192 1.363 1.00 88.56 81 PRO A O 1
ATOM 664 N N . SER A 1 82 ? 17.691 -0.657 2.559 1.00 88.00 82 SER A N 1
ATOM 665 C CA . SER A 1 82 ? 18.015 -2.039 2.970 1.00 88.00 82 SER A CA 1
ATOM 666 C C . SER A 1 82 ? 16.899 -2.764 3.739 1.00 88.00 82 SER A C 1
ATOM 668 O O . SER A 1 82 ? 16.893 -3.991 3.850 1.00 88.00 82 SER A O 1
ATOM 670 N N . ASN A 1 83 ? 15.946 -2.012 4.287 1.00 86.12 83 ASN A N 1
ATOM 671 C CA . ASN A 1 83 ? 14.743 -2.510 4.948 1.00 86.12 83 ASN A CA 1
ATOM 672 C C . ASN A 1 83 ? 13.574 -2.784 3.988 1.00 86.12 83 ASN A C 1
ATOM 674 O O . ASN A 1 83 ? 12.569 -3.366 4.414 1.00 86.12 83 ASN A O 1
ATOM 678 N N . VAL A 1 84 ? 13.687 -2.383 2.723 1.00 86.31 84 VAL A N 1
ATOM 679 C CA . VAL A 1 84 ? 12.695 -2.601 1.672 1.00 86.31 84 VAL A CA 1
ATOM 680 C C . VAL A 1 84 ? 13.101 -3.813 0.850 1.00 86.31 84 VAL A C 1
ATOM 682 O O . VAL A 1 84 ? 14.244 -3.941 0.432 1.00 86.31 84 VAL A O 1
ATOM 685 N N . ARG A 1 85 ? 12.154 -4.724 0.619 1.00 85.62 85 ARG A N 1
ATOM 686 C CA . ARG A 1 85 ? 12.389 -5.900 -0.220 1.00 85.62 85 ARG A CA 1
ATOM 687 C C . ARG A 1 85 ? 11.214 -6.144 -1.167 1.00 85.62 85 ARG A C 1
ATOM 689 O O . ARG A 1 85 ? 10.095 -6.316 -0.669 1.00 85.62 85 ARG A O 1
ATOM 696 N N . PRO A 1 86 ? 11.442 -6.215 -2.488 1.00 83.75 86 PRO A N 1
ATOM 697 C CA . PRO A 1 86 ? 10.440 -6.723 -3.413 1.00 83.75 86 PRO A CA 1
ATOM 698 C C . PRO A 1 86 ? 10.198 -8.217 -3.194 1.00 83.75 86 PRO A C 1
ATOM 700 O O . PRO A 1 86 ? 11.139 -8.972 -2.938 1.00 83.75 86 PRO A O 1
ATOM 703 N N . LEU A 1 87 ? 8.933 -8.626 -3.272 1.00 78.38 87 LEU A N 1
ATOM 704 C CA . LEU A 1 87 ? 8.528 -10.026 -3.292 1.00 78.38 87 LEU A CA 1
ATOM 705 C C . LEU A 1 87 ? 8.383 -10.498 -4.735 1.00 78.38 87 LEU A C 1
ATOM 707 O O . LEU A 1 87 ? 7.745 -9.839 -5.557 1.00 78.38 87 LEU A O 1
ATOM 711 N N . LEU A 1 88 ? 8.982 -11.650 -5.014 1.00 76.38 88 LEU A N 1
ATOM 712 C CA . LEU A 1 88 ? 8.973 -12.276 -6.330 1.00 76.38 88 LEU A CA 1
ATOM 713 C C . LEU A 1 88 ? 7.718 -13.137 -6.511 1.00 76.38 88 LEU A C 1
ATOM 715 O O . LEU A 1 88 ? 7.147 -13.651 -5.550 1.00 76.38 88 LEU A O 1
ATOM 719 N N . GLY A 1 89 ? 7.310 -13.361 -7.759 1.00 70.06 89 GLY A N 1
ATOM 720 C CA . GLY A 1 89 ? 6.085 -14.114 -8.080 1.00 70.06 89 GLY A CA 1
ATOM 721 C C . GLY A 1 89 ? 6.013 -15.511 -7.458 1.00 70.06 89 GLY A C 1
ATOM 722 O O . GLY A 1 89 ? 4.951 -15.940 -7.011 1.00 70.06 89 GLY A O 1
ATOM 723 N N . HIS A 1 90 ? 7.146 -16.212 -7.386 1.00 71.06 90 HIS A N 1
ATOM 724 C CA . HIS A 1 90 ? 7.231 -17.526 -6.744 1.00 71.06 90 HIS A CA 1
ATOM 725 C C . HIS A 1 90 ? 7.172 -17.445 -5.214 1.00 71.06 90 HIS A C 1
ATOM 727 O O . HIS A 1 90 ? 6.623 -18.344 -4.585 1.00 71.06 90 HIS A O 1
ATOM 733 N N . GLU A 1 91 ? 7.672 -16.357 -4.621 1.00 70.75 91 GLU A N 1
ATOM 734 C CA . GLU A 1 91 ? 7.599 -16.115 -3.178 1.00 70.75 91 GLU A CA 1
ATOM 735 C C . GLU A 1 91 ? 6.140 -15.878 -2.749 1.00 70.75 91 GLU A C 1
ATOM 737 O O . GLU A 1 91 ? 5.740 -16.279 -1.666 1.00 70.75 91 GLU A O 1
ATOM 742 N N . LEU A 1 92 ? 5.288 -15.323 -3.613 1.00 65.25 92 LEU A N 1
ATOM 743 C CA . LEU A 1 92 ? 3.903 -14.982 -3.256 1.00 65.25 92 LEU A CA 1
ATOM 744 C C . LEU A 1 92 ? 2.991 -16.195 -3.004 1.00 65.25 92 LEU A C 1
ATOM 746 O O . LEU A 1 92 ? 1.949 -16.045 -2.368 1.00 65.25 92 LEU A O 1
ATOM 750 N N . LYS A 1 93 ? 3.386 -17.399 -3.440 1.00 60.31 93 LYS A N 1
ATOM 751 C CA . LYS A 1 93 ? 2.629 -18.641 -3.198 1.00 60.31 93 LYS A CA 1
ATOM 752 C C . LYS A 1 93 ? 2.766 -19.177 -1.770 1.00 60.31 93 LYS A C 1
ATOM 754 O O . LYS A 1 93 ? 1.940 -19.979 -1.350 1.00 60.31 93 LYS A O 1
ATOM 759 N N . GLU A 1 94 ? 3.764 -18.726 -1.014 1.00 59.41 94 GLU A N 1
ATOM 760 C CA . GLU A 1 94 ? 4.057 -19.215 0.339 1.00 59.41 94 GLU A CA 1
ATOM 761 C C . GLU A 1 94 ? 3.631 -18.204 1.417 1.00 59.41 94 GLU A C 1
ATOM 763 O O . GLU A 1 94 ? 4.387 -17.917 2.340 1.00 59.41 94 GLU A O 1
ATOM 768 N N . PHE A 1 95 ? 2.434 -17.616 1.294 1.00 52.56 95 PHE A N 1
ATOM 769 C CA . PHE A 1 95 ? 1.957 -16.447 2.062 1.00 52.56 95 PHE A CA 1
ATOM 770 C C . PHE A 1 95 ? 2.206 -16.499 3.594 1.00 52.56 95 PHE A C 1
ATOM 772 O O . PHE A 1 95 ? 2.424 -15.466 4.244 1.00 52.56 95 PHE A O 1
ATOM 779 N N . ASP A 1 96 ? 2.261 -17.698 4.174 1.00 46.41 96 ASP A N 1
ATOM 780 C CA . ASP A 1 96 ? 2.531 -17.936 5.596 1.00 46.41 96 ASP A CA 1
ATOM 781 C C . ASP A 1 96 ? 3.998 -17.735 6.020 1.00 46.41 96 ASP A C 1
ATOM 783 O O . ASP A 1 96 ? 4.252 -17.324 7.157 1.00 46.41 96 ASP A O 1
ATOM 787 N N . ALA A 1 97 ? 4.976 -17.885 5.120 1.00 43.03 97 ALA A N 1
ATOM 788 C CA . ALA A 1 97 ? 6.396 -17.651 5.420 1.00 43.03 97 ALA A CA 1
ATOM 789 C C . ALA A 1 97 ? 6.732 -16.158 5.645 1.00 43.03 97 ALA A C 1
ATOM 791 O O . ALA A 1 97 ? 7.800 -15.808 6.154 1.00 43.03 97 ALA A O 1
ATOM 792 N N . PHE A 1 98 ? 5.807 -15.251 5.310 1.00 53.66 98 PHE A N 1
ATOM 793 C CA . PHE A 1 98 ? 6.063 -13.810 5.218 1.00 53.66 98 PHE A CA 1
ATOM 794 C C . PHE A 1 98 ? 5.665 -13.002 6.459 1.00 53.66 98 PHE A C 1
ATOM 796 O O . PHE A 1 98 ? 5.884 -11.799 6.489 1.00 53.66 98 PHE A O 1
ATOM 803 N N . MET A 1 99 ? 5.165 -13.631 7.530 1.00 54.41 99 MET A N 1
ATOM 804 C CA . MET A 1 99 ? 4.608 -13.025 8.768 1.00 54.41 99 MET A CA 1
ATOM 805 C C . MET A 1 99 ? 5.407 -11.903 9.481 1.00 54.41 99 MET A C 1
ATOM 807 O O . MET A 1 99 ? 4.899 -11.348 10.456 1.00 54.41 99 MET A O 1
ATOM 811 N N . ASN A 1 100 ? 6.618 -11.555 9.045 1.00 67.06 100 ASN A N 1
ATOM 812 C CA . ASN A 1 100 ? 7.557 -10.683 9.750 1.00 67.06 100 ASN A CA 1
ATOM 813 C C . ASN A 1 100 ? 7.905 -9.402 8.966 1.00 67.06 100 ASN A C 1
ATOM 815 O O . ASN A 1 100 ? 9.079 -9.044 8.864 1.00 67.06 100 ASN A O 1
ATOM 819 N N . ALA A 1 101 ? 6.908 -8.743 8.375 1.00 76.38 101 ALA A N 1
ATOM 820 C CA . ALA A 1 101 ? 7.038 -7.384 7.851 1.00 76.38 101 ALA A CA 1
ATOM 821 C C . ALA A 1 101 ? 6.199 -6.429 8.700 1.00 76.38 101 ALA A C 1
ATOM 823 O O . ALA A 1 101 ? 5.127 -6.815 9.169 1.00 76.38 101 ALA A O 1
ATOM 824 N N . ASP A 1 102 ? 6.683 -5.201 8.867 1.00 78.44 102 ASP A N 1
ATOM 825 C CA . ASP A 1 102 ? 5.923 -4.165 9.559 1.00 78.44 102 ASP A CA 1
ATOM 826 C C . ASP A 1 102 ? 4.880 -3.551 8.614 1.00 78.44 102 ASP A C 1
ATOM 828 O O . ASP A 1 102 ? 3.780 -3.203 9.038 1.00 78.44 102 ASP A O 1
ATOM 832 N N . ILE A 1 103 ? 5.202 -3.468 7.315 1.00 79.9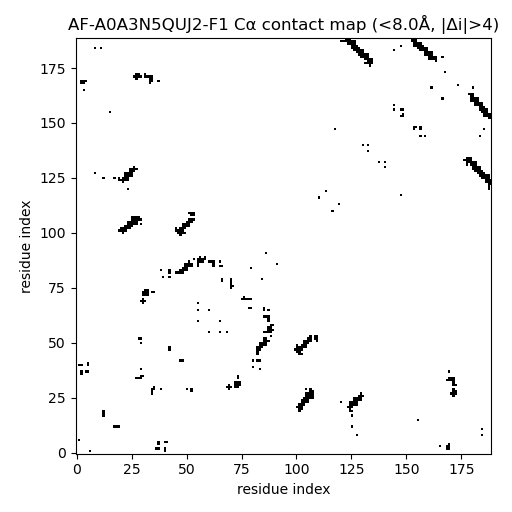4 103 ILE A N 1
ATOM 833 C CA . ILE A 1 103 ? 4.289 -2.996 6.273 1.00 79.94 103 ILE A CA 1
ATOM 834 C C . ILE A 1 103 ? 4.440 -3.768 4.956 1.00 79.94 103 ILE A C 1
ATOM 836 O O . ILE A 1 103 ? 5.550 -4.075 4.508 1.00 79.94 103 ILE A O 1
ATOM 840 N N . TYR A 1 104 ? 3.303 -4.033 4.319 1.00 81.25 104 TYR A N 1
ATOM 841 C CA . TYR A 1 104 ? 3.192 -4.490 2.936 1.00 81.25 104 TYR A CA 1
ATOM 842 C C . TYR A 1 104 ? 2.673 -3.358 2.060 1.00 81.25 104 TYR A C 1
ATOM 844 O O . TYR A 1 104 ? 1.676 -2.737 2.410 1.00 81.25 104 TYR A O 1
ATOM 852 N N . ILE A 1 105 ? 3.313 -3.127 0.918 1.00 81.19 105 ILE A N 1
ATOM 853 C CA . ILE A 1 105 ? 2.830 -2.220 -0.125 1.00 81.19 105 ILE A CA 1
ATOM 854 C C . ILE A 1 105 ? 2.410 -3.091 -1.305 1.00 81.19 105 ILE A C 1
ATOM 856 O O . ILE A 1 105 ? 3.254 -3.745 -1.918 1.00 81.19 105 ILE A O 1
ATOM 860 N N . ILE A 1 106 ? 1.108 -3.148 -1.573 1.00 76.88 106 ILE A N 1
ATOM 861 C CA . ILE A 1 106 ? 0.499 -4.091 -2.514 1.00 76.88 106 ILE A CA 1
ATOM 862 C C . ILE A 1 106 ? -0.079 -3.328 -3.698 1.00 76.88 106 ILE A C 1
ATOM 864 O O . ILE A 1 106 ? -0.959 -2.473 -3.540 1.00 76.88 106 ILE A O 1
ATOM 868 N N . ALA A 1 107 ? 0.389 -3.680 -4.892 1.00 73.94 107 ALA A N 1
ATOM 869 C CA . ALA A 1 107 ? -0.114 -3.099 -6.118 1.00 73.94 107 ALA A CA 1
ATOM 870 C C . ALA A 1 107 ? -1.554 -3.572 -6.435 1.00 73.94 107 ALA A C 1
ATOM 872 O O . ALA A 1 107 ? -1.874 -4.744 -6.227 1.00 73.94 107 ALA A O 1
ATOM 873 N N . PRO A 1 108 ? -2.449 -2.707 -6.962 1.00 63.62 108 PRO A N 1
ATOM 874 C CA . PRO A 1 108 ? -3.864 -3.026 -7.184 1.00 63.62 108 PRO A CA 1
ATOM 875 C C . PRO A 1 108 ? -4.121 -4.186 -8.142 1.00 63.62 108 PRO A C 1
ATOM 877 O O . PRO A 1 108 ? -5.159 -4.835 -8.074 1.00 63.62 108 PRO A O 1
ATOM 880 N N . ASN A 1 109 ? -3.181 -4.464 -9.040 1.00 60.06 109 ASN A N 1
ATOM 881 C CA . ASN A 1 109 ? -3.234 -5.608 -9.947 1.00 60.06 109 ASN A CA 1
ATOM 882 C C . ASN A 1 109 ? -3.096 -6.960 -9.228 1.00 60.06 109 ASN A C 1
ATOM 884 O O . ASN A 1 109 ? -3.473 -7.978 -9.797 1.00 60.06 109 ASN A O 1
ATOM 888 N N . TRP A 1 110 ? -2.633 -6.987 -7.976 1.00 59.00 110 TRP A N 1
ATOM 889 C CA . TRP A 1 110 ? -2.697 -8.185 -7.139 1.00 59.00 110 TRP A CA 1
ATOM 890 C C . TRP A 1 110 ? -4.055 -8.386 -6.476 1.00 59.00 110 TRP A C 1
ATOM 892 O O . TRP A 1 110 ? -4.295 -9.451 -5.925 1.00 59.00 110 TRP A O 1
ATOM 902 N N . LEU A 1 111 ? -4.983 -7.430 -6.554 1.00 55.88 111 LEU A N 1
ATOM 903 C CA . LEU A 1 111 ? -6.290 -7.576 -5.911 1.00 55.88 111 LEU A CA 1
ATOM 904 C C . LEU A 1 111 ? -7.137 -8.696 -6.523 1.00 55.88 111 LEU A C 1
ATOM 906 O O . LEU A 1 111 ? -7.891 -9.316 -5.791 1.00 55.88 111 LEU A O 1
ATOM 910 N N . THR A 1 112 ? -6.956 -9.021 -7.809 1.00 51.34 112 THR A N 1
ATOM 911 C CA . THR A 1 112 ? -7.519 -10.243 -8.428 1.00 51.34 112 THR A CA 1
ATOM 912 C C . THR A 1 112 ? -7.000 -11.528 -7.797 1.00 51.34 112 THR A C 1
ATOM 914 O O . THR A 1 112 ? -7.666 -12.550 -7.809 1.00 51.34 112 THR A O 1
ATOM 917 N N . LEU A 1 113 ? -5.780 -11.511 -7.260 1.00 46.88 113 LEU A N 1
ATOM 918 C CA . LEU A 1 113 ? -5.226 -12.659 -6.538 1.00 46.88 113 LEU A CA 1
ATOM 919 C C . LEU A 1 113 ? -5.752 -12.719 -5.098 1.00 46.88 113 LEU A C 1
ATOM 921 O O . LEU A 1 113 ? -5.589 -13.728 -4.419 1.00 46.88 113 LEU A O 1
ATOM 925 N N . PHE A 1 114 ? -6.447 -11.667 -4.665 1.00 50.84 114 PHE A N 1
ATOM 926 C CA . PHE A 1 114 ? -7.097 -11.532 -3.372 1.00 50.84 114 PHE A CA 1
ATOM 927 C C . PHE A 1 114 ? -8.597 -11.263 -3.553 1.00 50.84 114 PHE A C 1
ATOM 929 O O . PHE A 1 114 ? -9.134 -10.391 -2.871 1.00 50.84 114 PHE A O 1
ATOM 936 N N . ASP A 1 115 ? -9.270 -12.003 -4.446 1.00 47.19 115 ASP A N 1
ATOM 937 C CA . ASP A 1 115 ? -10.696 -11.834 -4.799 1.00 47.19 115 ASP A CA 1
ATOM 938 C C . ASP A 1 115 ? -11.665 -11.836 -3.588 1.00 47.19 115 ASP A C 1
ATOM 940 O O . ASP A 1 115 ? -12.825 -11.459 -3.719 1.00 47.19 115 ASP A O 1
ATOM 944 N N . ASP A 1 116 ? -11.179 -12.141 -2.380 1.00 54.38 116 ASP A N 1
ATOM 945 C CA . ASP A 1 116 ? -11.786 -11.699 -1.126 1.00 54.38 116 ASP A CA 1
ATOM 946 C C . ASP A 1 116 ? -10.749 -11.093 -0.157 1.00 54.38 116 ASP A C 1
ATOM 948 O O . ASP A 1 116 ? -10.261 -11.731 0.781 1.00 54.38 116 ASP A O 1
ATOM 952 N N . ILE A 1 117 ? -10.467 -9.799 -0.334 1.00 53.19 117 ILE A N 1
ATOM 953 C CA . ILE A 1 117 ? -9.645 -8.959 0.558 1.00 53.19 117 ILE A CA 1
ATOM 954 C C . ILE A 1 117 ? -10.029 -9.159 2.043 1.00 53.19 117 ILE A C 1
ATOM 956 O O . ILE A 1 117 ? -9.179 -9.108 2.935 1.00 53.19 117 ILE A O 1
ATOM 960 N N . LYS A 1 118 ? -11.310 -9.458 2.311 1.00 52.94 118 LYS A N 1
ATOM 961 C CA . LYS A 1 118 ? -11.867 -9.662 3.656 1.00 52.94 118 LYS A CA 1
ATOM 962 C C . LYS A 1 118 ? -11.258 -10.837 4.444 1.00 52.94 118 LYS A C 1
ATOM 964 O O . LYS A 1 118 ? -11.305 -10.826 5.681 1.00 52.94 118 LYS A O 1
ATOM 969 N N . TYR A 1 119 ? -10.689 -11.821 3.741 1.00 53.28 119 TYR A N 1
ATOM 970 C CA . TYR A 1 119 ? -10.149 -13.063 4.316 1.00 53.28 119 TYR A CA 1
ATOM 971 C C . TYR A 1 119 ? -8.622 -13.182 4.245 1.00 53.28 119 TYR A C 1
ATOM 973 O O . TYR A 1 119 ? -8.065 -14.113 4.815 1.00 53.28 119 TYR A O 1
ATOM 981 N N . GLN A 1 120 ? -7.945 -12.256 3.565 1.00 61.31 120 GLN A N 1
ATOM 982 C CA . GLN A 1 120 ? -6.516 -12.384 3.245 1.00 61.31 120 GLN A CA 1
ATOM 983 C C . GLN A 1 120 ? -5.610 -11.575 4.185 1.00 61.31 120 GLN A C 1
ATOM 985 O O . GLN A 1 120 ? -4.404 -11.812 4.264 1.00 61.31 120 GLN A O 1
ATOM 990 N N . PHE A 1 121 ? -6.178 -10.627 4.936 1.00 69.69 121 PHE A N 1
ATOM 991 C CA . PHE A 1 121 ? -5.436 -9.900 5.961 1.00 69.69 121 PHE A CA 1
ATOM 992 C C . PHE A 1 121 ? -5.427 -10.637 7.286 1.00 69.69 121 PHE A C 1
ATOM 994 O O . PHE A 1 121 ? -6.430 -11.199 7.725 1.00 69.69 121 PHE A O 1
ATOM 1001 N N . LYS A 1 122 ? -4.282 -10.557 7.955 1.00 69.94 122 LYS A N 1
ATOM 1002 C CA . LYS A 1 122 ? -4.105 -11.097 9.298 1.00 69.94 122 LYS A CA 1
ATOM 1003 C C . LYS A 1 122 ? -4.925 -10.290 10.295 1.00 69.94 122 LYS A C 1
ATOM 1005 O O . LYS A 1 122 ? -5.043 -9.077 10.155 1.00 69.94 122 LYS A O 1
ATOM 1010 N N . SER A 1 123 ? -5.435 -10.965 11.313 1.00 74.31 123 SER A N 1
ATOM 1011 C CA . SER A 1 123 ? -5.953 -10.315 12.512 1.00 74.31 123 SER A CA 1
ATOM 1012 C C . SER A 1 123 ? -4.894 -9.425 13.168 1.00 74.31 123 SER A C 1
ATOM 1014 O O . SER A 1 123 ? -3.685 -9.626 12.982 1.00 74.31 123 SER A O 1
ATOM 1016 N N . ASP A 1 124 ? -5.368 -8.425 13.900 1.00 80.25 124 ASP A N 1
ATOM 1017 C CA . ASP A 1 124 ? -4.590 -7.380 14.558 1.00 80.25 124 ASP A CA 1
ATOM 1018 C C . ASP A 1 124 ? -3.667 -6.570 13.631 1.00 80.25 124 ASP A C 1
ATOM 1020 O O . ASP A 1 124 ? -2.452 -6.467 13.849 1.00 80.25 124 ASP A O 1
ATOM 1024 N N . CYS A 1 125 ? -4.229 -5.991 12.564 1.00 81.06 125 CYS A N 1
ATOM 1025 C CA . CYS A 1 125 ? -3.457 -5.168 11.630 1.00 81.06 125 CYS A CA 1
ATOM 1026 C C . CYS A 1 125 ? -4.196 -3.923 11.127 1.00 81.06 125 CYS A C 1
ATOM 1028 O O . CYS A 1 125 ? -5.422 -3.898 11.006 1.00 81.06 125 CYS A O 1
ATOM 1030 N N . ASN A 1 126 ? -3.419 -2.893 10.786 1.00 84.75 126 ASN A N 1
ATOM 1031 C CA . ASN A 1 126 ? -3.928 -1.705 10.110 1.00 84.75 126 ASN A CA 1
ATOM 1032 C C . ASN A 1 126 ? -3.970 -1.956 8.603 1.00 84.75 126 ASN A C 1
ATOM 1034 O O . ASN A 1 126 ? -3.023 -2.488 8.022 1.00 84.75 126 ASN A O 1
ATOM 1038 N N . ILE A 1 127 ? -5.049 -1.533 7.961 1.00 82.88 127 ILE A N 1
ATOM 1039 C CA . ILE A 1 127 ? -5.251 -1.658 6.522 1.00 82.88 127 ILE A CA 1
ATOM 1040 C C . ILE A 1 127 ? -5.569 -0.277 5.966 1.00 82.88 127 ILE A C 1
ATOM 1042 O O . ILE A 1 127 ? -6.475 0.406 6.438 1.00 82.88 127 ILE A O 1
ATOM 1046 N N . PHE A 1 128 ? -4.826 0.106 4.940 1.00 83.38 128 PHE A N 1
ATOM 1047 C CA . PHE A 1 128 ? -4.944 1.357 4.216 1.00 83.38 128 PHE A CA 1
ATOM 1048 C C . PHE A 1 128 ? -5.158 1.019 2.748 1.00 83.38 128 PHE A C 1
ATOM 1050 O O . PHE A 1 128 ? -4.280 0.436 2.123 1.00 83.38 128 PHE A O 1
ATOM 1057 N N . ILE A 1 129 ? -6.325 1.346 2.203 1.00 80.00 129 ILE A N 1
ATOM 1058 C CA . ILE A 1 129 ? -6.678 1.068 0.809 1.00 80.00 129 ILE A CA 1
ATOM 1059 C C . ILE A 1 129 ? -6.807 2.397 0.080 1.00 80.00 129 ILE A C 1
ATOM 1061 O O . ILE A 1 129 ? -7.780 3.121 0.283 1.00 80.00 129 ILE A O 1
ATOM 1065 N N . VAL A 1 130 ? -5.827 2.724 -0.755 1.00 76.31 130 VAL A N 1
ATOM 1066 C CA . VAL A 1 130 ? -5.900 3.836 -1.703 1.00 76.31 130 VAL A CA 1
ATOM 1067 C C . VAL A 1 130 ? -6.635 3.332 -2.940 1.00 76.31 130 VAL A C 1
ATOM 1069 O O . VAL A 1 130 ? -6.114 2.515 -3.701 1.00 76.31 130 VAL A O 1
ATOM 1072 N N . SER A 1 131 ? -7.869 3.794 -3.120 1.00 69.44 131 SER A N 1
ATOM 1073 C CA . SER A 1 131 ? -8.707 3.467 -4.271 1.00 69.44 131 SER A CA 1
ATOM 1074 C C . SER A 1 131 ? -8.852 4.687 -5.172 1.00 69.44 131 SER A C 1
ATOM 1076 O O . SER A 1 131 ? -9.311 5.742 -4.729 1.00 69.44 131 SER A O 1
ATOM 1078 N N . GLU A 1 132 ? -8.524 4.524 -6.444 1.00 60.94 132 GLU A N 1
ATOM 1079 C CA . GLU A 1 132 ? -8.753 5.529 -7.477 1.00 60.94 132 GLU A CA 1
ATOM 1080 C C . GLU A 1 132 ? -10.038 5.169 -8.230 1.00 60.94 132 GLU A C 1
ATOM 1082 O O . GLU A 1 132 ? -10.191 4.055 -8.746 1.00 60.94 132 GLU A O 1
ATOM 1087 N N . LEU A 1 133 ? -11.000 6.090 -8.258 1.00 53.94 133 LEU A N 1
ATOM 1088 C CA . LEU A 1 133 ? -12.272 5.891 -8.946 1.00 53.94 133 LEU A CA 1
ATOM 1089 C C . LEU A 1 133 ? -12.293 6.721 -10.233 1.00 53.94 133 LEU A C 1
ATOM 1091 O O . LEU A 1 133 ? -12.107 7.939 -10.222 1.00 53.94 133 LEU A O 1
ATOM 1095 N N . ILE A 1 134 ? -12.557 6.057 -11.361 1.00 50.66 134 ILE A N 1
ATOM 1096 C CA . ILE A 1 134 ? -12.997 6.743 -12.579 1.00 50.66 134 ILE A CA 1
ATOM 1097 C C . ILE A 1 134 ? -14.460 7.113 -12.354 1.00 50.66 134 ILE A C 1
ATOM 1099 O O . ILE A 1 134 ? -15.275 6.254 -11.998 1.00 50.66 134 ILE A O 1
ATOM 1103 N N . LYS A 1 135 ? -14.797 8.390 -12.552 1.00 41.78 135 LYS A N 1
ATOM 1104 C CA . LYS A 1 135 ? -16.165 8.889 -12.395 1.00 41.78 135 LYS A CA 1
ATOM 1105 C C . LYS A 1 135 ? -17.094 8.090 -13.321 1.00 41.78 135 LYS A C 1
ATOM 1107 O O . LYS A 1 135 ? -17.015 8.223 -14.537 1.00 41.78 135 LYS A O 1
ATOM 1112 N N . GLY A 1 136 ? -17.947 7.252 -12.731 1.00 42.19 136 GLY A N 1
ATOM 1113 C CA . GLY A 1 136 ? -18.966 6.477 -13.443 1.00 42.19 136 GLY A CA 1
ATOM 1114 C C . GLY A 1 136 ? -18.595 5.063 -13.910 1.00 42.19 136 GLY A C 1
ATOM 1115 O O . GLY A 1 136 ? -19.408 4.490 -14.626 1.00 42.19 136 GLY A O 1
ATOM 1116 N N . SER A 1 137 ? -17.442 4.472 -13.545 1.00 43.25 137 SER A N 1
ATOM 1117 C CA . SER A 1 137 ? -17.074 3.145 -14.097 1.00 43.25 137 SER A CA 1
ATOM 1118 C C . SER A 1 137 ? -16.455 2.096 -13.162 1.00 43.25 137 SER A C 1
ATOM 1120 O O . SER A 1 137 ? -15.978 1.089 -13.675 1.00 43.25 137 SER A O 1
ATOM 1122 N N . ASN A 1 138 ? -16.422 2.255 -11.834 1.00 47.16 138 ASN A N 1
ATOM 1123 C CA . ASN A 1 138 ? -15.751 1.261 -10.978 1.00 47.16 138 ASN A CA 1
ATOM 1124 C C . ASN A 1 138 ? -16.666 0.623 -9.927 1.00 47.16 138 ASN A C 1
ATOM 1126 O O . ASN A 1 138 ? -16.667 0.998 -8.758 1.00 47.16 138 ASN A O 1
ATOM 1130 N N . GLU A 1 139 ? -17.362 -0.438 -10.342 1.00 49.62 139 GLU A N 1
ATOM 1131 C CA . GLU A 1 139 ? -18.058 -1.393 -9.464 1.00 49.62 139 GLU A CA 1
ATOM 1132 C C . GLU A 1 139 ? -17.107 -2.074 -8.460 1.00 49.62 139 GLU A C 1
ATOM 1134 O O . GLU A 1 139 ? -17.521 -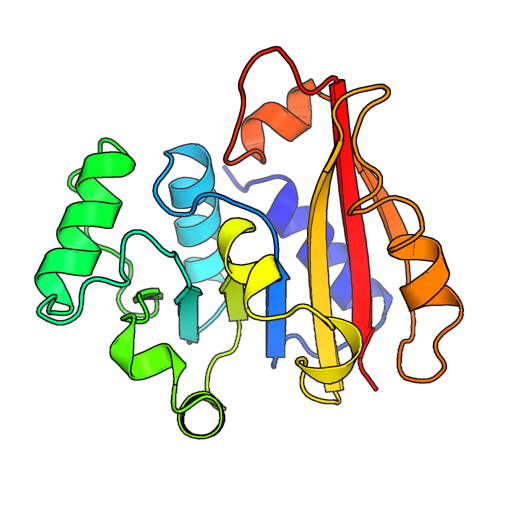2.444 -7.370 1.00 49.62 139 GLU A O 1
ATOM 1139 N N . ARG A 1 140 ? -15.810 -2.190 -8.784 1.00 50.84 140 ARG A N 1
ATOM 1140 C CA . ARG A 1 140 ? -14.842 -3.009 -8.030 1.00 50.84 140 ARG A CA 1
ATOM 1141 C C . ARG A 1 140 ? -14.520 -2.512 -6.615 1.00 50.84 140 ARG A C 1
ATOM 1143 O O . ARG A 1 140 ? -14.213 -3.313 -5.742 1.00 50.84 140 ARG A O 1
ATOM 1150 N N . TYR A 1 141 ? -14.572 -1.198 -6.403 1.00 54.94 141 TYR A N 1
ATOM 1151 C CA . TYR A 1 141 ? -14.441 -0.571 -5.079 1.00 54.94 141 TYR A CA 1
ATOM 1152 C C . TYR A 1 141 ? -15.763 0.038 -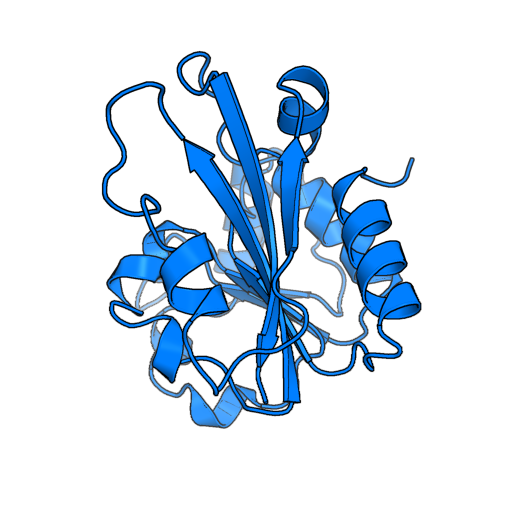4.597 1.00 54.94 141 TYR A C 1
ATOM 1154 O O . TYR A 1 141 ? -15.851 0.485 -3.450 1.00 54.94 141 TYR A O 1
ATOM 1162 N N . SER A 1 142 ? -16.787 0.048 -5.459 1.00 56.56 142 SER A N 1
ATOM 1163 C CA . SER A 1 142 ? -18.143 0.432 -5.087 1.00 56.56 142 SER A CA 1
ATOM 1164 C C . SER A 1 142 ? -18.626 -0.506 -3.983 1.00 56.56 142 SER A C 1
ATOM 1166 O O . SER A 1 142 ? -18.614 -1.724 -4.138 1.00 56.56 142 SER A O 1
ATOM 1168 N N . GLY A 1 143 ? -18.966 0.050 -2.823 1.00 69.94 143 GLY A N 1
ATOM 1169 C CA . GLY A 1 143 ? -19.371 -0.737 -1.661 1.00 69.94 143 GLY A CA 1
ATOM 1170 C C . GLY A 1 143 ? -18.236 -1.433 -0.896 1.00 69.94 143 GLY A C 1
ATOM 1171 O O . GLY A 1 143 ? -18.534 -2.101 0.088 1.00 69.94 143 GLY A O 1
ATOM 1172 N N . LEU A 1 144 ? -16.947 -1.267 -1.247 1.00 76.50 144 LEU A N 1
ATOM 1173 C CA . LEU A 1 144 ? -15.847 -1.821 -0.431 1.00 76.50 144 LEU A CA 1
ATOM 1174 C C . LEU A 1 144 ? -15.821 -1.183 0.963 1.00 76.50 144 LEU A C 1
ATOM 1176 O O . LEU A 1 144 ? -15.665 -1.884 1.960 1.00 76.50 144 LEU A O 1
ATOM 1180 N N . TYR A 1 145 ? -16.009 0.138 1.039 1.00 81.62 145 TYR A N 1
ATOM 1181 C CA . TYR A 1 145 ? -16.126 0.837 2.318 1.00 81.62 145 TYR A CA 1
ATOM 1182 C C . TYR A 1 145 ? -17.292 0.287 3.150 1.00 81.62 145 TYR A C 1
ATOM 1184 O O . TYR A 1 145 ? -17.094 -0.065 4.310 1.00 81.62 145 TYR A O 1
ATOM 1192 N N . ASP A 1 146 ? -18.478 0.148 2.551 1.00 80.56 146 ASP A N 1
ATOM 1193 C CA . ASP A 1 146 ? -19.664 -0.365 3.245 1.00 80.56 146 ASP A CA 1
ATOM 1194 C C . ASP A 1 146 ? -19.496 -1.832 3.659 1.00 80.56 146 ASP A C 1
ATOM 1196 O O . ASP A 1 146 ? -19.857 -2.208 4.773 1.00 80.56 146 ASP A O 1
ATOM 1200 N N . SER A 1 147 ? -18.876 -2.651 2.811 1.00 79.31 147 SER A N 1
ATOM 1201 C CA . SER A 1 147 ? -18.538 -4.048 3.098 1.00 79.31 147 SER A CA 1
ATOM 1202 C C . SER A 1 147 ? -17.588 -4.165 4.291 1.00 79.31 147 SER A C 1
ATOM 1204 O O . SER A 1 147 ? -17.863 -4.911 5.229 1.00 79.31 147 SER A O 1
ATOM 1206 N N . LEU A 1 148 ? -16.507 -3.377 4.321 1.00 80.31 148 LEU A N 1
ATOM 1207 C CA . LEU A 1 148 ? -15.590 -3.347 5.464 1.00 80.31 148 LEU A CA 1
ATOM 1208 C C . LEU A 1 148 ? -16.289 -2.832 6.725 1.00 80.31 148 LEU A C 1
ATOM 1210 O O . LEU A 1 148 ? -16.127 -3.413 7.792 1.00 80.31 148 LEU A O 1
ATOM 1214 N N . LYS A 1 149 ? -17.099 -1.777 6.607 1.00 85.81 149 LYS A N 1
ATOM 1215 C CA . LYS A 1 149 ? -17.814 -1.154 7.729 1.00 85.81 149 LYS A CA 1
ATOM 1216 C C . LYS A 1 149 ? -18.872 -2.064 8.355 1.00 85.81 149 LYS A C 1
ATOM 1218 O O . LYS A 1 149 ? -19.126 -1.963 9.551 1.00 85.81 149 LYS A O 1
ATOM 1223 N N . THR A 1 150 ? -19.511 -2.915 7.556 1.00 84.75 150 THR A N 1
ATOM 1224 C CA . THR A 1 150 ? -20.560 -3.844 8.013 1.00 84.75 150 THR A CA 1
ATOM 1225 C C . THR A 1 150 ? -20.009 -5.198 8.460 1.00 84.75 150 THR A C 1
ATOM 1227 O O . THR A 1 150 ? -20.720 -5.970 9.103 1.00 84.75 150 THR A O 1
ATOM 1230 N N . ASN A 1 151 ? -18.743 -5.493 8.167 1.00 82.19 151 ASN A N 1
ATOM 1231 C CA . ASN A 1 151 ? -18.094 -6.736 8.551 1.00 82.19 151 ASN A CA 1
ATOM 1232 C C . ASN A 1 151 ? -17.536 -6.648 9.981 1.00 82.19 151 ASN A C 1
ATOM 1234 O O . ASN A 1 151 ? -16.647 -5.851 10.271 1.00 82.19 151 ASN A O 1
ATOM 1238 N N . SER A 1 152 ? -18.010 -7.526 10.869 1.00 83.25 152 SER A N 1
ATOM 1239 C CA . SER A 1 152 ? -17.622 -7.554 12.288 1.00 83.25 152 SER A CA 1
ATOM 1240 C C . SER A 1 152 ? -16.140 -7.848 12.543 1.00 83.25 152 SER A C 1
ATOM 1242 O O . SER A 1 152 ? -15.648 -7.585 13.640 1.00 83.25 152 SER A O 1
ATOM 1244 N N . GLY A 1 153 ? -15.420 -8.369 11.546 1.00 85.12 153 GLY A N 1
ATOM 1245 C CA . GLY A 1 153 ? -13.975 -8.571 11.593 1.00 85.12 153 GLY A CA 1
ATOM 1246 C C . GLY A 1 153 ? -13.159 -7.288 11.418 1.00 85.12 153 GLY A C 1
ATOM 1247 O O . GLY A 1 153 ? -11.933 -7.366 11.453 1.00 85.12 153 GLY A O 1
ATOM 1248 N N . TYR A 1 154 ? -13.801 -6.134 11.213 1.00 86.75 154 TYR A N 1
ATOM 1249 C CA . TYR A 1 154 ? -13.136 -4.845 11.051 1.00 86.75 154 TYR A CA 1
ATOM 1250 C C . TYR A 1 154 ? -13.628 -3.814 12.067 1.00 86.75 154 TYR A C 1
ATOM 1252 O O . TYR A 1 154 ? -14.808 -3.762 12.397 1.00 86.75 154 TYR A O 1
ATOM 1260 N N . ASP A 1 155 ? -12.710 -2.969 12.531 1.00 88.44 155 ASP A N 1
ATOM 1261 C CA . ASP A 1 155 ? -12.974 -1.818 13.395 1.00 88.44 155 ASP A CA 1
ATOM 1262 C C . ASP A 1 155 ? -12.424 -0.523 12.797 1.00 88.44 155 ASP A C 1
ATOM 1264 O O . ASP A 1 155 ? -11.567 -0.525 11.911 1.00 88.44 155 ASP A O 1
ATOM 1268 N N . ASN A 1 156 ? -12.907 0.607 13.324 1.00 88.56 156 ASN A N 1
ATOM 1269 C CA . ASN A 1 156 ? -12.419 1.955 13.011 1.00 88.56 156 ASN A CA 1
ATOM 1270 C C . ASN A 1 156 ? -12.452 2.317 11.509 1.00 88.56 156 ASN A C 1
ATOM 1272 O O . ASN A 1 156 ? -11.707 3.190 11.063 1.00 88.56 156 ASN A O 1
ATOM 1276 N N . VAL A 1 157 ? -13.332 1.684 10.724 1.00 87.25 157 VAL A N 1
ATOM 1277 C CA . VAL A 1 157 ? -13.399 1.864 9.266 1.00 87.25 157 VAL A CA 1
ATOM 1278 C C . VAL A 1 157 ? -13.737 3.317 8.904 1.00 87.25 157 VAL A C 1
ATOM 1280 O O . VAL A 1 157 ? -14.849 3.798 9.134 1.00 87.25 157 VAL A O 1
ATOM 1283 N N . THR A 1 158 ? -12.768 4.023 8.323 1.00 89.00 158 THR A N 1
ATOM 1284 C CA . THR A 1 158 ? -12.825 5.459 8.016 1.00 89.00 158 THR A CA 1
ATOM 1285 C C . THR A 1 158 ? -12.538 5.691 6.535 1.00 89.00 158 THR A C 1
ATOM 1287 O O . THR A 1 158 ? -11.599 5.113 5.996 1.00 89.00 158 THR A O 1
ATOM 1290 N N . LEU A 1 159 ? -13.327 6.546 5.883 1.00 85.94 159 LEU A N 1
ATOM 1291 C CA . LEU A 1 159 ? -13.129 6.955 4.492 1.00 85.94 159 LEU A CA 1
ATOM 1292 C C . LEU A 1 159 ? -12.613 8.394 4.448 1.00 85.94 159 LEU A C 1
ATOM 1294 O O . LEU A 1 159 ? -13.221 9.291 5.032 1.00 85.94 159 LEU A O 1
ATOM 1298 N N . TYR A 1 160 ? -11.519 8.605 3.728 1.00 82.06 160 TYR A N 1
ATOM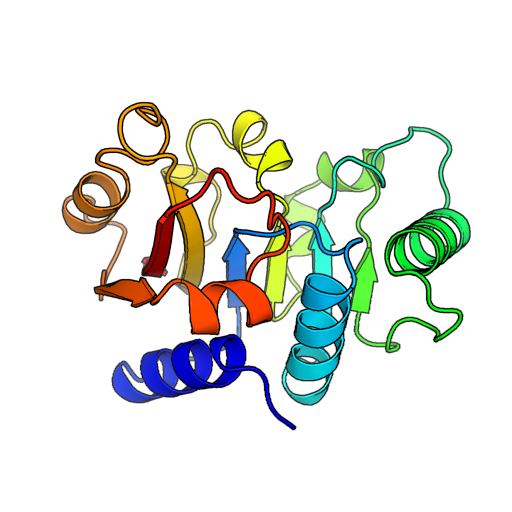 1299 C CA . TYR A 1 160 ? -10.945 9.913 3.448 1.00 82.06 160 TYR A CA 1
ATOM 1300 C C . TYR A 1 160 ? -11.035 10.202 1.955 1.00 82.06 160 TYR A C 1
ATOM 1302 O O . TYR A 1 160 ? -10.469 9.461 1.153 1.00 82.06 160 TYR A O 1
ATOM 1310 N N . SER A 1 161 ? -11.687 11.303 1.587 1.00 79.12 161 SER A N 1
ATOM 1311 C CA . SER A 1 161 ? -11.615 11.831 0.225 1.00 79.12 161 SER A CA 1
ATOM 1312 C C . SER A 1 161 ? -10.346 12.658 0.066 1.00 79.12 161 SER A C 1
ATOM 1314 O O . SER A 1 161 ? -10.094 13.599 0.823 1.00 79.12 161 SER A O 1
ATOM 1316 N N . ILE A 1 162 ? -9.535 12.288 -0.914 1.00 73.12 162 ILE A N 1
ATOM 1317 C CA . ILE A 1 162 ? -8.270 12.935 -1.237 1.00 73.12 162 ILE A CA 1
ATOM 1318 C C . ILE A 1 162 ? -8.537 13.820 -2.448 1.00 73.12 162 ILE A C 1
ATOM 1320 O O . ILE A 1 162 ? -9.037 13.354 -3.472 1.00 73.12 162 ILE A O 1
ATOM 1324 N N . ASN A 1 163 ? -8.246 15.117 -2.327 1.00 70.19 163 ASN A N 1
ATOM 1325 C CA . ASN A 1 163 ? -8.465 16.013 -3.455 1.00 70.19 163 ASN A CA 1
ATOM 1326 C C . ASN A 1 163 ? -7.516 15.652 -4.621 1.00 70.19 163 ASN A C 1
ATOM 1328 O O . ASN A 1 163 ? -6.445 15.090 -4.386 1.00 70.19 163 ASN A O 1
ATOM 1332 N N . PRO A 1 164 ? -7.872 15.979 -5.874 1.00 67.38 164 PRO A N 1
ATOM 1333 C CA . PRO A 1 164 ? -7.088 15.576 -7.044 1.00 67.38 164 PRO A CA 1
ATOM 1334 C C . PRO A 1 164 ? -5.633 16.071 -7.048 1.00 67.38 164 PRO A C 1
ATOM 1336 O O . PRO A 1 164 ? -4.746 15.371 -7.528 1.00 67.38 164 PRO A O 1
ATOM 1339 N N . THR A 1 165 ? -5.369 17.257 -6.493 1.00 70.88 165 THR A N 1
ATOM 1340 C CA . THR A 1 165 ? -4.014 17.827 -6.419 1.00 70.88 165 THR A CA 1
ATOM 1341 C C . THR A 1 165 ? -3.123 17.021 -5.480 1.00 70.88 165 THR A C 1
ATOM 1343 O O . THR A 1 165 ? -2.017 16.643 -5.848 1.00 70.88 165 THR A O 1
ATOM 1346 N N . ASP A 1 166 ? -3.624 16.707 -4.287 1.00 67.00 166 ASP A N 1
ATOM 1347 C CA . ASP A 1 166 ? -2.939 15.845 -3.327 1.00 67.00 166 ASP A CA 1
ATOM 1348 C C . ASP A 1 166 ? -2.813 14.428 -3.866 1.00 67.00 166 ASP A C 1
ATOM 1350 O O . ASP A 1 166 ? -1.800 13.767 -3.667 1.00 67.00 166 ASP A O 1
ATOM 1354 N N . ALA A 1 167 ? -3.845 13.957 -4.564 1.00 63.12 167 ALA A N 1
ATOM 1355 C CA . ALA A 1 167 ? -3.818 12.667 -5.209 1.00 63.12 167 ALA A CA 1
ATOM 1356 C C . ALA A 1 167 ? -2.666 12.585 -6.211 1.00 63.12 167 ALA A C 1
ATOM 1358 O O . ALA A 1 167 ? -2.063 11.534 -6.289 1.00 63.12 167 ALA A O 1
ATOM 1359 N N . ALA A 1 168 ? -2.271 13.651 -6.911 1.00 59.62 168 ALA A N 1
ATOM 1360 C CA . ALA A 1 168 ? -1.109 13.611 -7.808 1.00 59.62 168 ALA A CA 1
ATOM 1361 C C . ALA A 1 168 ? 0.209 13.281 -7.086 1.00 59.62 168 ALA A C 1
ATOM 1363 O O . ALA A 1 168 ? 1.075 12.613 -7.650 1.00 59.62 168 ALA A O 1
ATOM 1364 N N . GLU A 1 169 ? 0.335 13.671 -5.817 1.00 58.28 169 GLU A N 1
ATOM 1365 C CA . GLU A 1 169 ? 1.479 13.320 -4.964 1.00 58.28 169 GLU A CA 1
ATOM 1366 C C . GLU A 1 169 ? 1.396 11.887 -4.407 1.00 58.28 169 GLU A C 1
ATOM 1368 O O . GLU A 1 169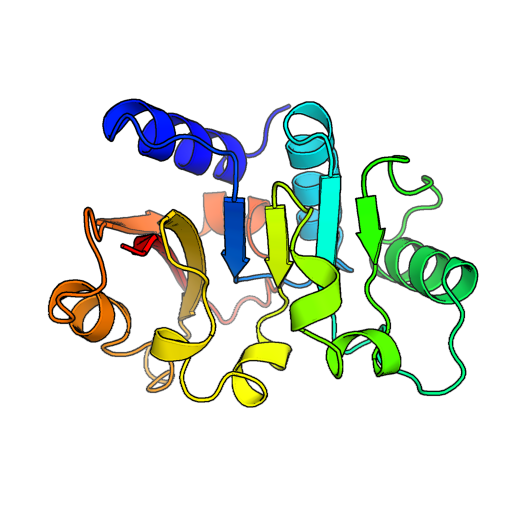 ? 2.377 11.361 -3.882 1.00 58.28 169 GLU A O 1
ATOM 1373 N N . LEU A 1 170 ? 0.220 11.262 -4.499 1.00 53.81 170 LEU A N 1
ATOM 1374 C CA . LEU A 1 170 ? -0.116 9.977 -3.882 1.00 53.81 170 LEU A CA 1
ATOM 1375 C C . LEU A 1 170 ? -0.335 8.869 -4.911 1.00 53.81 170 LEU A C 1
ATOM 1377 O O . LEU A 1 170 ? -0.082 7.708 -4.623 1.00 53.81 170 LEU A O 1
ATOM 1381 N N . SER A 1 171 ? -0.803 9.214 -6.106 1.00 49.75 171 SER A N 1
ATOM 1382 C CA . SER A 1 171 ? -1.229 8.310 -7.163 1.00 49.75 171 SER A CA 1
ATOM 1383 C C . SER A 1 171 ? -0.033 8.013 -8.064 1.00 49.75 171 SER A C 1
ATOM 1385 O O . SER A 1 171 ? 0.250 8.643 -9.083 1.00 49.75 171 SER A O 1
ATOM 1387 N N . PHE A 1 172 ? 0.695 7.000 -7.656 1.00 54.75 172 PHE A N 1
ATOM 1388 C CA . PHE A 1 172 ? 0.779 5.724 -8.346 1.00 54.75 172 PHE A CA 1
ATOM 1389 C C . PHE A 1 172 ? 0.160 5.464 -9.753 1.00 54.75 172 PHE A C 1
ATOM 1391 O O . PHE A 1 172 ? 0.609 4.505 -10.373 1.00 54.75 172 PHE A O 1
ATOM 1398 N N . TYR A 1 173 ? -0.797 6.223 -10.299 1.00 46.59 173 TYR A N 1
ATOM 1399 C CA . TYR A 1 173 ? -1.451 5.898 -11.583 1.00 46.59 173 TYR A CA 1
ATOM 1400 C C . TYR A 1 173 ? -1.859 7.105 -12.432 1.00 46.59 173 TYR A C 1
ATOM 1402 O O . TYR A 1 173 ? -2.554 6.889 -13.421 1.00 46.59 173 TYR A O 1
ATOM 1410 N N . PHE A 1 174 ? -1.448 8.340 -12.104 1.00 44.34 174 PHE A N 1
ATOM 1411 C CA . PHE A 1 174 ? -2.062 9.556 -12.665 1.00 44.34 174 PHE A CA 1
ATOM 1412 C C . PHE A 1 174 ? -2.011 9.597 -14.206 1.00 44.34 174 PHE A C 1
ATOM 1414 O O . PHE A 1 174 ? -1.087 10.107 -14.835 1.00 44.34 174 PHE A O 1
ATOM 1421 N N . SER A 1 175 ? -3.060 9.050 -14.810 1.00 42.53 175 SER A N 1
ATOM 1422 C CA . SER A 1 175 ? -3.607 9.441 -16.090 1.00 42.53 175 SER A CA 1
ATOM 1423 C C . SER A 1 175 ? -4.736 10.410 -15.761 1.00 42.53 175 SER A C 1
ATOM 1425 O O . SER A 1 175 ? -5.430 10.247 -14.756 1.00 42.53 175 SER A O 1
ATOM 1427 N N . SER A 1 176 ? -4.923 11.431 -16.588 1.00 46.81 176 SER A N 1
ATOM 1428 C CA . SER A 1 176 ? -5.903 12.521 -16.446 1.00 46.81 176 SER A CA 1
ATOM 1429 C C . SER A 1 176 ? -7.385 12.093 -16.384 1.00 46.81 176 SER A C 1
ATOM 1431 O O . SER A 1 176 ? -8.276 12.924 -16.526 1.00 46.81 176 SER A O 1
ATOM 1433 N N . ILE A 1 177 ? -7.661 10.801 -16.207 1.00 50.69 177 ILE A N 1
ATOM 1434 C CA . ILE A 1 177 ? -8.971 10.157 -16.310 1.00 50.69 177 ILE A CA 1
ATOM 1435 C C . ILE A 1 177 ? -9.599 9.921 -14.919 1.00 50.69 177 ILE A C 1
ATOM 1437 O O . ILE A 1 177 ? -10.815 9.753 -14.809 1.00 50.69 177 ILE A O 1
ATOM 1441 N N . PHE A 1 178 ? -8.797 9.928 -13.848 1.00 55.56 178 PHE A N 1
ATOM 1442 C CA . PHE A 1 178 ? -9.263 9.731 -12.471 1.00 55.56 178 PHE A CA 1
ATOM 1443 C C . PHE A 1 178 ? -9.516 11.083 -11.792 1.00 55.56 178 PHE A C 1
ATOM 1445 O O . PHE A 1 178 ? -8.607 11.897 -11.655 1.00 55.56 178 PHE A O 1
ATOM 1452 N N . ASN A 1 179 ? -10.757 11.319 -11.358 1.00 56.44 179 ASN A N 1
ATOM 1453 C CA . ASN A 1 179 ? -11.173 12.588 -10.743 1.00 56.44 179 ASN A CA 1
ATOM 1454 C C . ASN A 1 179 ? -11.357 12.492 -9.221 1.00 56.44 179 ASN A C 1
ATOM 1456 O O . ASN A 1 179 ? -11.528 13.517 -8.565 1.00 56.44 179 ASN A O 1
ATOM 1460 N N . GLU A 1 180 ? -11.338 11.280 -8.658 1.00 69.00 180 GLU A N 1
ATOM 1461 C CA . GLU A 1 180 ? -11.577 11.030 -7.237 1.00 69.00 180 GLU A CA 1
ATOM 1462 C C . GLU A 1 180 ? -10.625 9.944 -6.731 1.00 69.00 180 GLU A C 1
ATOM 1464 O O . GLU A 1 180 ? -10.597 8.822 -7.244 1.00 69.00 180 GLU A O 1
ATOM 1469 N N . VAL A 1 181 ? -9.851 10.277 -5.700 1.00 71.38 181 VAL A N 1
ATOM 1470 C CA . VAL A 1 181 ? -9.023 9.315 -4.973 1.00 71.38 181 VAL A CA 1
ATOM 1471 C C . VAL A 1 181 ? -9.525 9.258 -3.545 1.00 71.38 181 VAL A C 1
ATOM 1473 O O . VAL A 1 181 ? -9.743 10.284 -2.904 1.00 71.38 181 VAL A O 1
ATOM 1476 N N . ASN A 1 182 ? -9.727 8.048 -3.045 1.00 75.81 182 ASN A N 1
ATOM 1477 C CA . ASN A 1 182 ? -10.139 7.815 -1.673 1.00 75.81 182 ASN A CA 1
ATOM 1478 C C . ASN A 1 182 ? -9.097 6.959 -0.958 1.00 75.81 182 ASN A C 1
ATOM 1480 O O . ASN A 1 182 ? -8.473 6.087 -1.559 1.00 75.81 182 ASN A O 1
ATOM 1484 N N . LEU A 1 183 ? -8.944 7.192 0.340 1.00 80.62 183 LEU A N 1
ATOM 1485 C CA . LEU A 1 183 ? -8.202 6.327 1.245 1.00 80.62 183 LEU A CA 1
ATOM 1486 C C . LEU A 1 183 ? -9.173 5.752 2.273 1.00 80.62 183 LEU A C 1
ATOM 1488 O O . LEU A 1 183 ? -9.798 6.493 3.031 1.00 80.62 183 LEU A O 1
ATOM 1492 N N . ILE A 1 184 ? -9.284 4.430 2.307 1.00 83.19 184 ILE A N 1
ATOM 1493 C CA . ILE A 1 184 ? -10.000 3.707 3.357 1.00 83.19 184 ILE A CA 1
ATOM 1494 C C . ILE A 1 184 ? -8.977 3.272 4.399 1.00 83.19 184 ILE A C 1
ATOM 1496 O O . ILE A 1 184 ? -8.020 2.577 4.068 1.00 83.19 184 ILE A O 1
ATOM 1500 N N . CYS A 1 185 ? -9.197 3.641 5.653 1.00 87.50 185 CYS A N 1
ATOM 1501 C CA . CYS A 1 185 ? -8.441 3.132 6.791 1.00 87.50 185 CYS A CA 1
ATOM 1502 C C . CYS A 1 185 ? -9.324 2.161 7.575 1.00 87.50 185 CYS A C 1
ATOM 1504 O O . CYS A 1 185 ? -10.476 2.482 7.862 1.00 87.50 185 CYS A O 1
ATOM 1506 N N . ALA A 1 186 ? -8.804 0.997 7.944 1.00 88.00 186 ALA A N 1
ATOM 1507 C CA . ALA A 1 186 ? -9.513 0.008 8.747 1.00 88.00 186 ALA A CA 1
ATOM 1508 C C . ALA A 1 186 ? -8.542 -0.737 9.667 1.00 88.00 186 ALA A C 1
ATOM 1510 O O . ALA A 1 186 ? -7.353 -0.852 9.377 1.00 88.00 186 ALA A O 1
ATOM 1511 N N . TYR A 1 187 ? -9.059 -1.271 10.767 1.00 87.44 187 TYR A N 1
ATOM 1512 C CA . TYR A 1 187 ? -8.354 -2.232 11.608 1.00 87.44 187 TYR A CA 1
ATOM 1513 C C . TYR A 1 187 ? -8.971 -3.610 11.410 1.00 87.44 187 TYR A C 1
ATOM 1515 O O . TYR A 1 187 ? -10.183 -3.746 11.554 1.00 87.44 187 TYR A O 1
ATOM 1523 N N . LYS A 1 188 ? -8.173 -4.627 11.087 1.00 86.00 188 LYS A N 1
ATOM 1524 C CA . LYS A 1 188 ? -8.623 -6.021 11.114 1.00 86.00 188 LYS A CA 1
ATOM 1525 C C . LYS A 1 188 ? -8.448 -6.556 12.531 1.00 86.00 188 LYS A C 1
ATOM 1527 O O . LYS A 1 188 ? -7.325 -6.554 13.030 1.00 86.00 188 LYS A O 1
ATOM 1532 N N . LYS A 1 189 ? -9.546 -7.010 13.134 1.00 82.94 189 LYS A N 1
ATOM 1533 C CA . LYS A 1 189 ? -9.548 -7.747 14.403 1.00 82.94 189 LYS A CA 1
ATOM 1534 C C . LYS A 1 189 ? -9.063 -9.177 14.231 1.00 82.94 189 LYS A C 1
ATOM 1536 O O . LYS A 1 189 ? -9.262 -9.775 13.146 1.00 82.94 189 LYS A O 1
#